Protein AF-A0A1G8KP62-F1 (afdb_monomer_lite)

InterPro domains:
  IPR005323 Pullulanase, carbohydrate-binding module 41 [PF03714] (107-199)
  IPR005323 Pullulanase, carbohydrate-binding module 41 [PF03714] (209-265)
  IPR005323 Pullulanase, carbohydrate-binding module 41 [cd10315] (92-201)
  IPR005877 YSIRK Gram-positive signal peptide [TIGR01168] (11-50)
  IPR013784 Carbohydrate-binding-like fold [SSF49452] (89-202)
  IPR013784 Carbohydrate-binding-like fold [SSF49452] (185-263)

Secondary structure (DSSP, 8-state):
------------EEEEEE---BTTBB--EEE-SS------SS-------------------------------------------PPPPPTTEEEEEEETTTS-TT-GGGEEEEEEESBSS-TTSTTPPPTT--EEP-GGGB-SSEEEEEEEBPSS---EEEEEEETTEE-SSS-EEE---STT--EEEE-TT--EESSPPBS-TTEEEEEE--TT---TTEEEEEEESBSS-HHHH--TT--BPPEEETTTEEEEEEEBTTGGG-EEEEEEEE-

Sequence (275 aa):
MGKNNQHRQSKVKQQSFSIRKFNGKVLSLAIGTTFLLSLPLGKTIQASEESINLDSLSDVAVSQTVDPAEVSVEAVDHEASMVQEEPAIEEGHFRIHVPKEVVNEDQPDDTKLWLWGGVKEPSGENGKPQWPNGEALAKEHQTNYGYYYDVPQSKTAEDINFLVIQQGKKITQADQKIPLTIPKMNEVYLDKDFNQHYYAPLQDENLLKINYYREDGNYQNYRLWIWGDVESKSEDVSHWPHGQVFDLDPKYGGSSLVRLSKGLQSNLSLKYDVS

Foldseek 3Di:
DDDDDDPPPDQWFKWWDAWADDPQFGAAAEDEDDDPPDDDDDDDPDDDGDRDDPPDDDDDDDDDDDDDDDDPDDPPPPPPPPFPDQDDADPQWAKEFEFQLQADLVCQQLKFKQKDWFFCDHAPPDPHPHAPDHHGFDNVQQGPGHGMDITRTHPDDTWMKIFIGGNRHTPQPDIDIHHPPDVLQRYWYQDPNGDTGSDDIGNHLQKYKYFYDDPVLDQPQKAKAKDWQFPDGQVNPHDPPDHHGFDQDVRGRTMDMTGGNVRSRTIMMIIMDGD

Structure (mmCIF, N/CA/C/O backbone):
data_AF-A0A1G8KP62-F1
#
_entry.id   AF-A0A1G8KP62-F1
#
loop_
_atom_site.group_PDB
_atom_site.id
_atom_site.type_symbol
_atom_site.label_atom_id
_atom_site.label_alt_id
_atom_site.label_comp_id
_atom_site.label_asym_id
_atom_site.label_entity_id
_atom_site.label_seq_id
_atom_site.pdbx_PDB_ins_code
_atom_site.Cartn_x
_atom_site.Cartn_y
_atom_site.Cartn_z
_atom_site.occupancy
_atom_site.B_iso_or_equiv
_atom_site.auth_seq_id
_atom_site.auth_comp_id
_atom_site.auth_asym_id
_atom_site.auth_atom_id
_atom_site.pdbx_PDB_model_num
ATOM 1 N N . MET A 1 1 ? 36.698 -39.692 -28.333 1.00 35.03 1 MET A N 1
ATOM 2 C CA . MET A 1 1 ? 36.236 -38.550 -27.512 1.00 35.03 1 MET A CA 1
ATOM 3 C C . MET A 1 1 ? 35.625 -37.488 -28.420 1.00 35.03 1 MET A C 1
ATOM 5 O O . MET A 1 1 ? 36.369 -36.705 -28.990 1.00 35.03 1 MET A O 1
ATOM 9 N N . GLY A 1 2 ? 34.303 -37.466 -28.588 1.00 32.00 2 GLY A N 1
ATOM 10 C CA . GLY A 1 2 ? 33.592 -36.332 -29.193 1.00 32.00 2 GLY A CA 1
ATOM 11 C C . GLY A 1 2 ? 32.792 -35.646 -28.093 1.00 32.00 2 GLY A C 1
ATOM 12 O O . GLY A 1 2 ? 31.934 -36.286 -27.493 1.00 32.00 2 GLY A O 1
ATOM 13 N N . LYS A 1 3 ? 33.137 -34.404 -27.739 1.00 35.88 3 LYS A N 1
ATOM 14 C CA . LYS A 1 3 ? 32.432 -33.658 -26.691 1.00 35.88 3 LYS A CA 1
ATOM 15 C C . LYS A 1 3 ? 31.094 -33.159 -27.246 1.00 35.88 3 LYS A C 1
ATOM 17 O O . LYS A 1 3 ? 31.076 -32.368 -28.183 1.00 35.88 3 LYS A O 1
ATOM 22 N N . ASN A 1 4 ? 30.002 -33.628 -26.645 1.00 33.50 4 ASN A N 1
ATOM 23 C CA . ASN A 1 4 ? 28.660 -33.073 -26.790 1.00 33.50 4 ASN A CA 1
ATOM 24 C C . ASN A 1 4 ? 28.647 -31.626 -26.275 1.00 33.50 4 ASN A C 1
ATOM 26 O O . ASN A 1 4 ? 28.711 -31.415 -25.067 1.00 33.50 4 ASN A O 1
ATOM 30 N N . ASN A 1 5 ? 28.516 -30.647 -27.168 1.00 31.45 5 ASN A N 1
ATOM 31 C CA . ASN A 1 5 ? 28.093 -29.297 -26.801 1.00 31.45 5 ASN A CA 1
ATOM 32 C C . ASN A 1 5 ? 26.576 -29.205 -26.991 1.00 31.45 5 ASN A C 1
ATOM 34 O O . ASN A 1 5 ? 26.093 -28.792 -28.042 1.00 31.45 5 ASN A O 1
ATOM 38 N N . GLN A 1 6 ? 25.816 -29.609 -25.971 1.00 34.03 6 GLN A N 1
ATOM 39 C CA . GLN A 1 6 ? 24.422 -29.190 -25.870 1.00 34.03 6 GLN A CA 1
ATOM 40 C C . GLN A 1 6 ? 24.408 -27.702 -25.508 1.00 34.03 6 GLN A C 1
ATOM 42 O O . GLN A 1 6 ? 24.765 -27.324 -24.394 1.00 34.03 6 GLN A O 1
ATOM 47 N N . HIS A 1 7 ? 24.021 -26.853 -26.462 1.00 33.50 7 HIS A N 1
ATOM 48 C CA . HIS A 1 7 ? 23.588 -25.492 -26.165 1.00 33.50 7 HIS A CA 1
ATOM 49 C C . HIS A 1 7 ? 22.381 -25.580 -25.227 1.00 33.50 7 HIS A C 1
ATOM 51 O O . HIS A 1 7 ? 21.303 -26.029 -25.616 1.00 33.50 7 HIS A O 1
ATOM 57 N N . ARG A 1 8 ? 22.578 -25.184 -23.970 1.00 32.41 8 ARG A N 1
ATOM 58 C CA . ARG A 1 8 ? 21.501 -24.986 -23.004 1.00 32.41 8 ARG A CA 1
ATOM 59 C C . ARG A 1 8 ? 20.738 -23.740 -23.454 1.00 32.41 8 ARG A C 1
ATOM 61 O O . ARG A 1 8 ? 21.154 -22.635 -23.135 1.00 32.41 8 ARG A O 1
ATOM 68 N N . GLN A 1 9 ? 19.680 -23.907 -24.246 1.00 32.97 9 GLN A N 1
ATOM 69 C CA . GLN A 1 9 ? 18.786 -22.794 -24.562 1.00 32.97 9 GLN A CA 1
ATOM 70 C C . GLN A 1 9 ? 18.202 -22.257 -23.247 1.00 32.97 9 GLN A C 1
ATOM 72 O O . GLN A 1 9 ? 17.581 -23.013 -22.491 1.00 32.97 9 GLN A O 1
ATOM 77 N N . SER A 1 10 ? 18.452 -20.983 -22.931 1.00 40.66 10 SER A N 1
ATOM 78 C CA . SER A 1 10 ? 17.767 -20.306 -21.833 1.00 40.66 10 SER A CA 1
ATOM 79 C C . SER A 1 10 ? 16.275 -20.259 -22.171 1.00 40.66 10 SER A C 1
ATOM 81 O O . SER A 1 10 ? 15.879 -19.922 -23.287 1.00 40.66 10 SER A O 1
ATOM 83 N N . LYS A 1 11 ? 15.415 -20.664 -21.228 1.00 46.09 11 LYS A N 1
ATOM 84 C CA . LYS A 1 11 ? 13.967 -20.479 -21.373 1.00 46.09 11 LYS A CA 1
ATOM 85 C C . LYS A 1 11 ? 13.681 -18.982 -21.279 1.00 46.09 11 LYS A C 1
ATOM 87 O O . LYS A 1 11 ? 13.614 -18.441 -20.179 1.00 46.09 11 LYS A O 1
ATOM 92 N N . VAL A 1 12 ? 13.509 -18.334 -22.423 1.00 45.31 12 VAL A N 1
ATOM 93 C CA . VAL A 1 12 ? 13.094 -16.933 -22.510 1.00 45.31 12 VAL A CA 1
ATOM 94 C C . VAL A 1 12 ? 11.647 -16.799 -22.024 1.00 45.31 12 VAL A C 1
ATOM 96 O O . VAL A 1 12 ? 10.755 -17.461 -22.552 1.00 45.31 12 VAL A O 1
ATOM 99 N N . LYS A 1 13 ? 11.404 -15.933 -21.032 1.00 53.66 13 LYS A N 1
ATOM 100 C CA . LYS A 1 13 ? 10.056 -15.581 -20.558 1.00 53.66 13 LYS A CA 1
ATOM 101 C C . LYS A 1 13 ? 9.687 -14.174 -21.043 1.00 53.66 13 LYS A C 1
ATOM 103 O O . LYS A 1 13 ? 10.414 -13.218 -20.784 1.00 53.66 13 LYS A O 1
ATOM 108 N N . GLN A 1 14 ? 8.562 -14.056 -21.745 1.00 48.75 14 GLN A N 1
ATOM 109 C CA . GLN A 1 14 ? 8.003 -12.798 -22.250 1.00 48.75 14 GLN A CA 1
ATOM 110 C C . GLN A 1 14 ? 6.615 -12.583 -21.643 1.00 48.75 14 GLN A C 1
ATOM 112 O O . GLN A 1 14 ? 5.831 -13.526 -21.566 1.00 48.75 14 GLN A O 1
ATOM 117 N N . GLN A 1 15 ? 6.313 -11.357 -21.215 1.00 59.09 15 GLN A N 1
ATOM 118 C CA . GLN A 1 15 ? 5.027 -11.005 -20.611 1.00 59.09 15 GLN A CA 1
ATOM 119 C C . GLN A 1 15 ? 4.548 -9.626 -21.091 1.00 59.09 15 GLN A C 1
ATOM 121 O O . GLN A 1 15 ? 5.346 -8.703 -21.268 1.00 59.09 15 GLN A O 1
ATOM 126 N N . SER A 1 16 ? 3.236 -9.487 -21.295 1.00 45.19 16 SER A N 1
ATOM 127 C CA . SER A 1 16 ? 2.581 -8.257 -21.760 1.00 45.19 16 SER A CA 1
ATOM 128 C C . SER A 1 16 ? 1.620 -7.717 -20.703 1.00 45.19 16 SER A C 1
ATOM 130 O O . SER A 1 16 ? 0.911 -8.483 -20.053 1.00 45.19 16 SER A O 1
ATOM 132 N N . PHE A 1 17 ? 1.584 -6.393 -20.545 1.00 55.19 17 PHE A N 1
ATOM 133 C CA . PHE A 1 17 ? 0.882 -5.698 -19.468 1.00 55.19 17 PHE A CA 1
ATOM 134 C C . PHE A 1 17 ? 0.135 -4.465 -19.991 1.00 55.19 17 PHE A C 1
ATOM 136 O O . PHE A 1 17 ? 0.657 -3.693 -20.795 1.00 55.19 17 PHE A O 1
ATOM 143 N N . SER A 1 18 ? -1.073 -4.234 -19.475 1.00 43.09 18 SER A N 1
ATOM 144 C CA . SER A 1 18 ? -1.806 -2.973 -19.657 1.00 43.09 18 SER A CA 1
ATOM 145 C C . SER A 1 18 ? -1.805 -2.197 -18.348 1.00 43.09 18 SER A C 1
ATOM 147 O O . SER A 1 18 ? -2.162 -2.744 -17.312 1.00 43.09 18 SER A O 1
ATOM 149 N N . ILE A 1 19 ? -1.444 -0.922 -18.352 1.00 51.97 19 ILE A N 1
ATOM 150 C CA . ILE A 1 19 ? -1.455 -0.132 -17.116 1.00 51.97 19 ILE A CA 1
ATOM 151 C C . ILE A 1 19 ? -2.870 0.409 -16.897 1.00 51.97 19 ILE A C 1
ATOM 153 O O . ILE A 1 19 ? -3.572 0.752 -17.847 1.00 51.97 19 ILE A O 1
ATOM 157 N N . ARG A 1 20 ? -3.341 0.409 -15.646 1.00 47.09 20 ARG A N 1
ATOM 158 C CA . ARG A 1 20 ? -4.672 0.912 -15.277 1.00 47.09 20 ARG A CA 1
ATOM 159 C C . ARG A 1 20 ? -4.549 2.069 -14.303 1.00 47.09 20 ARG A C 1
ATOM 161 O O . ARG A 1 20 ? -3.651 2.098 -13.470 1.00 47.09 20 ARG A O 1
ATOM 168 N N . LYS A 1 21 ? -5.510 2.987 -14.395 1.00 41.38 21 LYS A N 1
ATOM 169 C CA . LYS A 1 21 ? -5.595 4.187 -13.566 1.00 41.38 21 LYS A CA 1
ATOM 170 C C . LYS A 1 21 ? -5.988 3.871 -12.118 1.00 41.38 21 LYS A C 1
ATOM 172 O O . LYS A 1 21 ? -7.069 3.337 -11.890 1.00 41.38 21 LYS A O 1
ATOM 177 N N . PHE A 1 22 ? -5.159 4.291 -11.166 1.00 45.22 22 PHE A N 1
ATOM 178 C CA . PHE A 1 22 ? -5.511 4.531 -9.761 1.00 45.22 22 PHE A CA 1
ATOM 179 C C . PHE A 1 22 ? -5.626 6.040 -9.618 1.00 45.22 22 PHE A C 1
ATOM 181 O O . PHE A 1 22 ? -4.648 6.655 -9.967 1.00 45.22 22 PHE A O 1
ATOM 188 N N . ASN A 1 23 ? -6.749 6.647 -9.215 1.00 47.12 23 ASN A N 1
ATOM 189 C CA . ASN A 1 23 ? -6.925 8.053 -8.755 1.00 47.12 23 ASN A CA 1
ATOM 190 C C . ASN A 1 23 ? -5.860 9.148 -9.098 1.00 47.12 23 ASN A C 1
ATOM 192 O O . ASN A 1 23 ? -5.637 10.052 -8.303 1.00 47.12 23 ASN A O 1
ATOM 196 N N . GLY A 1 24 ? -5.232 9.104 -10.273 1.00 45.09 24 GLY A N 1
ATOM 197 C CA . GLY A 1 24 ? -4.049 9.891 -10.617 1.00 45.09 24 GLY A CA 1
ATOM 198 C C . GLY A 1 24 ? -2.668 9.414 -10.089 1.00 45.09 24 GLY A C 1
ATOM 199 O O . GLY A 1 24 ? -1.826 10.242 -9.775 1.00 45.09 24 GLY A O 1
ATOM 200 N N . LYS A 1 25 ? -2.406 8.105 -9.940 1.00 46.16 25 LYS A N 1
ATOM 201 C CA . LYS A 1 25 ? -1.114 7.462 -9.590 1.00 46.16 25 LYS A CA 1
ATOM 202 C C . LYS A 1 25 ? -0.990 6.091 -10.289 1.00 46.16 25 LYS A C 1
ATOM 204 O O . LYS A 1 25 ? -1.987 5.564 -10.790 1.00 46.16 25 LYS A O 1
ATOM 209 N N . VAL A 1 26 ? 0.209 5.497 -10.328 1.00 48.09 26 VAL A N 1
ATOM 210 C CA . VAL A 1 26 ? 0.486 4.181 -10.961 1.00 48.09 26 VAL A CA 1
ATOM 211 C C . VAL A 1 26 ? 0.776 3.099 -9.913 1.00 48.09 26 VAL A C 1
ATOM 213 O O . VAL A 1 26 ? 1.401 3.356 -8.883 1.00 48.09 26 VAL A O 1
ATOM 216 N N . LEU A 1 27 ? 0.331 1.870 -10.202 1.00 54.78 27 LEU A N 1
ATOM 217 C CA . LEU A 1 27 ? 0.576 0.660 -9.409 1.00 54.78 27 LEU A CA 1
ATOM 218 C C . LEU A 1 27 ? 1.950 0.040 -9.731 1.00 54.78 27 LEU A C 1
ATOM 220 O O . LEU A 1 27 ? 2.351 0.022 -10.890 1.00 54.78 27 LEU A O 1
ATOM 224 N N . SER A 1 28 ? 2.638 -0.541 -8.747 1.00 46.94 28 SER A N 1
ATOM 225 C CA . SER A 1 28 ? 3.847 -1.347 -8.984 1.00 46.94 28 SER A CA 1
ATOM 226 C C . SER A 1 28 ? 3.500 -2.753 -9.501 1.00 46.94 28 SER A C 1
ATOM 228 O O . SER A 1 28 ? 2.486 -3.333 -9.113 1.00 46.94 28 SER A O 1
ATOM 230 N N . LEU A 1 29 ? 4.343 -3.308 -10.377 1.00 57.12 29 LEU A N 1
ATOM 231 C CA . LEU A 1 29 ? 4.204 -4.653 -10.937 1.00 57.12 29 LEU A CA 1
ATOM 232 C C . LEU A 1 29 ? 5.263 -5.590 -10.344 1.00 57.12 29 LEU A C 1
ATOM 234 O O . LEU A 1 29 ? 6.448 -5.282 -10.412 1.00 57.12 29 LEU A O 1
ATOM 238 N N . ALA A 1 30 ? 4.856 -6.755 -9.837 1.00 48.78 30 ALA A N 1
ATOM 239 C CA . ALA A 1 30 ? 5.774 -7.799 -9.382 1.00 48.78 30 ALA A CA 1
ATOM 240 C C . ALA A 1 30 ? 5.787 -8.998 -10.344 1.00 48.78 30 ALA A C 1
ATOM 242 O O . ALA A 1 30 ? 4.733 -9.491 -10.745 1.00 48.78 30 ALA A O 1
ATOM 243 N N . ILE A 1 31 ? 6.980 -9.485 -10.691 1.00 55.38 31 ILE A N 1
ATOM 244 C CA . ILE A 1 31 ? 7.198 -10.661 -11.545 1.00 55.38 31 ILE A CA 1
ATOM 245 C C . ILE A 1 31 ? 8.017 -11.682 -10.744 1.00 55.38 31 ILE A C 1
ATOM 247 O O . ILE A 1 31 ? 9.014 -11.325 -10.119 1.00 55.38 31 ILE A O 1
ATOM 251 N N . GLY A 1 32 ? 7.614 -12.955 -10.739 1.00 44.38 32 GLY A N 1
ATOM 252 C CA . GLY A 1 32 ? 8.298 -14.007 -9.978 1.00 44.38 32 GLY A CA 1
ATOM 253 C C . GLY A 1 32 ? 8.178 -15.383 -10.631 1.00 44.38 32 GLY A C 1
ATOM 254 O O . GLY A 1 32 ? 7.249 -15.634 -11.395 1.00 44.38 32 GLY A O 1
ATOM 255 N N . THR A 1 33 ? 9.132 -16.274 -10.348 1.00 38.56 33 THR A N 1
ATOM 256 C CA . THR A 1 33 ? 9.267 -17.586 -11.010 1.00 38.56 33 THR A CA 1
ATOM 257 C C . THR A 1 33 ? 8.345 -18.688 -10.487 1.00 38.56 33 THR A C 1
ATOM 259 O O . THR A 1 33 ? 8.301 -19.739 -11.110 1.00 38.56 33 THR A O 1
ATOM 262 N N . THR A 1 34 ? 7.610 -18.468 -9.393 1.00 35.47 34 THR A N 1
ATOM 263 C CA . THR A 1 34 ? 6.534 -19.357 -8.910 1.00 35.47 34 THR A CA 1
ATOM 264 C C . THR A 1 34 ? 5.843 -18.700 -7.719 1.00 35.47 34 THR A C 1
ATOM 266 O O . THR A 1 34 ? 6.374 -18.762 -6.622 1.00 35.47 34 THR A O 1
ATOM 269 N N . PHE A 1 35 ? 4.673 -18.086 -7.904 1.00 29.81 35 PHE A N 1
ATOM 270 C CA . PHE A 1 35 ? 3.676 -17.903 -6.838 1.00 29.81 35 PHE A CA 1
ATOM 271 C C . PHE A 1 35 ? 2.304 -17.686 -7.496 1.00 29.81 35 PHE A C 1
ATOM 273 O O . PHE A 1 35 ? 2.060 -16.680 -8.159 1.00 29.81 35 PHE A O 1
ATOM 280 N N . LEU A 1 36 ? 1.416 -18.676 -7.369 1.00 26.72 36 LEU A N 1
ATOM 281 C CA . LEU A 1 36 ? 0.039 -18.609 -7.859 1.00 26.72 36 LEU A CA 1
ATOM 282 C C . LEU A 1 36 ? -0.763 -17.649 -6.967 1.00 26.72 36 LEU A C 1
ATOM 284 O O . LEU A 1 36 ? -1.245 -18.039 -5.908 1.00 26.72 36 LEU A O 1
ATOM 288 N N . LEU A 1 37 ? -0.919 -16.397 -7.398 1.00 32.09 37 LEU A N 1
ATOM 289 C CA . LEU A 1 37 ? -1.837 -15.424 -6.792 1.00 32.09 37 LEU A CA 1
ATOM 290 C C . LEU A 1 37 ? -3.298 -15.794 -7.105 1.00 32.09 37 LEU A C 1
ATOM 292 O O . LEU A 1 37 ? -3.943 -15.178 -7.934 1.00 32.09 37 LEU A O 1
ATOM 296 N N . SER A 1 38 ? -3.861 -16.831 -6.501 1.00 26.06 38 SER A N 1
ATOM 297 C CA . SER A 1 38 ? -5.319 -17.009 -6.531 1.00 26.06 38 SER A CA 1
ATOM 298 C C . SER A 1 38 ? -5.927 -16.134 -5.441 1.00 26.06 38 SER A C 1
ATOM 300 O O . SER A 1 38 ? -5.684 -16.479 -4.298 1.00 26.06 38 SER A O 1
ATOM 302 N N . LEU A 1 39 ? -6.720 -15.096 -5.754 1.00 26.73 39 LEU A N 1
ATOM 303 C CA . LEU A 1 39 ? -7.904 -14.646 -4.980 1.00 26.73 39 LEU A CA 1
ATOM 304 C C . LEU A 1 39 ? -8.708 -13.554 -5.762 1.00 26.73 39 LEU A C 1
ATOM 306 O O . LEU A 1 39 ? -8.138 -12.879 -6.619 1.00 26.73 39 LEU A O 1
ATOM 310 N N . PRO A 1 40 ? -10.040 -13.413 -5.549 1.00 30.61 40 PRO A N 1
ATOM 311 C CA . PRO A 1 40 ? -10.981 -12.950 -6.578 1.00 30.61 40 PRO A CA 1
ATOM 312 C C . PRO A 1 40 ? -11.412 -11.466 -6.546 1.00 30.61 40 PRO A C 1
ATOM 314 O O . PRO A 1 40 ? -11.392 -10.800 -5.520 1.00 30.61 40 PRO A O 1
ATOM 317 N N . LEU A 1 41 ? -11.923 -11.056 -7.720 1.00 29.48 41 LEU A N 1
ATOM 318 C CA . LEU A 1 41 ? -12.815 -9.940 -8.094 1.00 29.48 41 LEU A CA 1
ATOM 319 C C . LEU A 1 41 ? -12.389 -8.492 -7.785 1.00 29.48 41 LEU A C 1
ATOM 321 O O . LEU A 1 41 ? -12.880 -7.842 -6.870 1.00 29.48 41 LEU A O 1
ATOM 325 N N . GLY A 1 42 ? -11.606 -7.945 -8.721 1.00 23.92 42 GLY A N 1
ATOM 326 C CA . GLY A 1 42 ? -11.396 -6.505 -8.887 1.00 23.92 42 GLY A CA 1
ATOM 327 C C . GLY A 1 42 ? -10.343 -6.158 -9.942 1.00 23.92 42 GLY A C 1
ATOM 328 O O . GLY A 1 42 ? -9.448 -5.391 -9.645 1.00 23.92 42 GLY A O 1
ATOM 329 N N . LYS A 1 43 ? -10.393 -6.768 -11.143 1.00 29.95 43 LYS A N 1
ATOM 330 C CA . LYS A 1 43 ? -9.471 -6.545 -12.292 1.00 29.95 43 LYS A CA 1
ATOM 331 C C . LYS A 1 43 ? -8.038 -6.106 -11.913 1.00 29.95 43 LYS A C 1
ATOM 333 O O . LYS A 1 43 ? -7.609 -5.003 -12.249 1.00 29.95 43 LYS A O 1
ATOM 338 N N . THR A 1 44 ? -7.285 -7.033 -11.334 1.00 25.94 44 THR A N 1
ATOM 339 C CA . THR A 1 44 ? -5.825 -6.950 -11.190 1.00 25.94 44 THR A CA 1
ATOM 340 C C . THR A 1 44 ? -5.181 -7.732 -12.331 1.00 25.94 44 THR A C 1
ATOM 342 O O . THR A 1 44 ? -5.619 -8.841 -12.641 1.00 25.94 44 THR A O 1
ATOM 345 N N . ILE A 1 45 ? -4.172 -7.165 -12.999 1.00 30.06 45 ILE A N 1
ATOM 346 C CA . ILE A 1 45 ? -3.379 -7.909 -13.988 1.00 30.06 45 ILE A CA 1
ATOM 347 C C . ILE A 1 45 ? -2.402 -8.770 -13.209 1.00 30.06 45 ILE A C 1
ATOM 349 O O . ILE A 1 45 ? -1.324 -8.343 -12.815 1.00 30.06 45 ILE A O 1
ATOM 353 N N . GLN A 1 46 ? -2.845 -9.985 -12.938 1.00 28.47 46 GLN A N 1
ATOM 354 C CA . GLN A 1 46 ? -1.993 -11.069 -12.509 1.00 28.47 46 GLN A CA 1
ATOM 355 C C . GLN A 1 46 ? -1.282 -11.615 -13.750 1.00 28.47 46 GLN A C 1
ATOM 357 O O . GLN A 1 46 ? -1.933 -12.091 -14.679 1.00 28.47 46 GLN A O 1
ATOM 362 N N . ALA A 1 47 ? 0.048 -11.536 -13.782 1.00 32.25 47 ALA A N 1
ATOM 363 C CA . ALA A 1 47 ? 0.833 -12.228 -14.795 1.00 32.25 47 ALA A CA 1
ATOM 364 C C . ALA A 1 47 ? 0.818 -13.731 -14.504 1.00 32.25 47 ALA A C 1
ATOM 366 O O . ALA A 1 47 ? 1.507 -14.205 -13.602 1.00 32.25 47 ALA A O 1
ATOM 367 N N . SER A 1 48 ? 0.023 -14.484 -15.258 1.00 29.56 48 SER A N 1
ATOM 368 C CA . SER A 1 48 ? 0.171 -15.933 -15.350 1.00 29.56 48 SER A CA 1
ATOM 369 C C . SER A 1 48 ? 1.277 -16.268 -16.349 1.00 29.56 48 SER A C 1
ATOM 371 O O . SER A 1 48 ? 1.373 -15.661 -17.415 1.00 29.56 48 SER A O 1
ATOM 373 N N . GLU A 1 49 ? 2.127 -17.233 -16.001 1.00 31.69 49 GLU A N 1
ATOM 374 C CA . GLU A 1 49 ? 3.094 -17.814 -16.928 1.00 31.69 49 GLU A CA 1
ATOM 375 C C . GLU A 1 49 ? 2.349 -18.508 -18.075 1.00 31.69 49 GLU A C 1
ATOM 377 O O . GLU A 1 49 ? 1.816 -19.599 -17.895 1.00 31.69 49 GLU A O 1
ATOM 382 N N . GLU A 1 50 ? 2.328 -17.910 -19.264 1.00 24.16 50 GLU A N 1
ATOM 383 C CA . GLU A 1 50 ? 2.079 -18.669 -20.488 1.00 24.16 50 GLU A CA 1
ATOM 384 C C . GLU A 1 50 ? 3.392 -18.793 -21.256 1.00 24.16 50 GLU A C 1
ATOM 386 O O . GLU A 1 50 ? 3.955 -17.826 -21.770 1.00 24.16 50 GLU A O 1
ATOM 391 N N . SER A 1 51 ? 3.922 -20.014 -21.299 1.00 25.27 51 SER A N 1
ATOM 392 C CA . SER A 1 51 ? 5.021 -20.367 -22.186 1.00 25.27 51 SER A CA 1
ATOM 393 C C . SER A 1 51 ? 4.522 -20.352 -23.630 1.00 25.27 51 SER A C 1
ATOM 395 O O . SER A 1 51 ? 3.833 -21.279 -24.056 1.00 25.27 51 SER A O 1
ATOM 397 N N . ILE A 1 52 ? 4.882 -19.322 -24.390 1.00 25.03 52 ILE A N 1
ATOM 398 C CA . ILE A 1 52 ? 4.732 -19.324 -25.848 1.00 25.03 52 ILE A CA 1
ATOM 399 C C . ILE A 1 52 ? 5.831 -20.196 -26.463 1.00 25.03 52 ILE A C 1
ATOM 401 O O . ILE A 1 52 ? 7.022 -19.970 -26.255 1.00 25.03 52 ILE A O 1
ATOM 405 N N . ASN A 1 53 ? 5.407 -21.221 -27.201 1.00 23.66 53 ASN A N 1
ATOM 406 C CA . ASN A 1 53 ? 6.266 -22.135 -27.946 1.00 23.66 53 ASN A CA 1
ATOM 407 C C . ASN A 1 53 ? 6.657 -21.449 -29.269 1.00 23.66 53 ASN A C 1
ATOM 409 O O . ASN A 1 53 ? 5.810 -21.297 -30.149 1.00 23.66 53 ASN A O 1
ATOM 413 N N . LEU A 1 54 ? 7.907 -20.993 -29.404 1.00 26.97 54 LEU A N 1
ATOM 414 C CA . LEU A 1 54 ? 8.420 -20.381 -30.639 1.00 26.97 54 LEU A CA 1
ATOM 415 C C . LEU A 1 54 ? 8.998 -21.455 -31.579 1.00 26.97 54 LEU A C 1
ATOM 417 O O . LEU A 1 54 ? 10.192 -21.484 -31.853 1.00 26.97 54 LEU A O 1
ATOM 421 N N . ASP A 1 55 ? 8.131 -22.318 -32.109 1.00 24.16 55 ASP A N 1
ATOM 422 C CA . ASP A 1 55 ? 8.406 -23.083 -33.335 1.00 24.16 55 ASP A CA 1
ATOM 423 C C . ASP A 1 55 ? 7.785 -22.331 -34.521 1.00 24.16 55 ASP A C 1
ATOM 425 O O . ASP A 1 55 ? 6.771 -22.717 -35.094 1.00 24.16 55 ASP A O 1
ATOM 429 N N . SER A 1 56 ? 8.334 -21.161 -34.833 1.00 30.73 56 SER A N 1
ATOM 430 C CA . SER A 1 56 ? 8.321 -20.577 -36.179 1.00 30.73 56 SER A CA 1
ATOM 431 C C . SER A 1 56 ? 9.040 -19.238 -36.131 1.00 30.73 56 SER A C 1
ATOM 433 O O . SER A 1 56 ? 8.550 -18.283 -35.544 1.00 30.73 56 SER A O 1
ATOM 435 N N . LEU A 1 57 ? 10.237 -19.202 -36.709 1.00 26.89 57 LEU A N 1
ATOM 436 C CA . LEU A 1 57 ? 10.694 -18.202 -37.675 1.00 26.89 57 LEU A CA 1
ATOM 437 C C . LEU A 1 57 ? 12.137 -18.581 -38.031 1.00 26.89 57 LEU A C 1
ATOM 439 O O . LEU A 1 57 ? 13.085 -18.357 -37.282 1.00 26.89 57 LEU A O 1
ATOM 443 N N . SER A 1 58 ? 12.251 -19.263 -39.164 1.00 26.14 58 SER A N 1
ATOM 444 C CA . SER A 1 58 ? 13.490 -19.630 -39.834 1.00 26.14 58 SER A CA 1
ATOM 445 C C . SER A 1 58 ? 14.118 -18.426 -40.539 1.00 26.14 58 SER A C 1
ATOM 447 O O . SER A 1 58 ? 13.405 -17.655 -41.176 1.00 26.14 58 SER A O 1
ATOM 449 N N . ASP A 1 59 ? 15.451 -18.396 -40.480 1.00 25.11 59 ASP A N 1
ATOM 450 C CA . ASP A 1 59 ? 16.420 -17.722 -41.353 1.00 25.11 59 ASP A CA 1
ATOM 451 C C . ASP A 1 59 ? 16.409 -16.183 -41.442 1.00 25.11 59 ASP A C 1
ATOM 453 O O . ASP A 1 59 ? 15.462 -15.563 -41.910 1.00 25.11 59 ASP A O 1
ATOM 457 N N . VAL A 1 60 ? 17.543 -15.562 -41.087 1.00 25.64 60 VAL A N 1
ATOM 458 C CA . VAL A 1 60 ? 18.526 -15.007 -42.046 1.00 25.64 60 VAL A CA 1
ATOM 459 C C . VAL A 1 60 ? 19.864 -14.749 -41.320 1.00 25.64 60 VAL A C 1
ATOM 461 O O . VAL A 1 60 ? 19.927 -14.509 -40.118 1.00 25.64 60 VAL A O 1
ATOM 464 N N . ALA A 1 61 ? 20.942 -14.903 -42.086 1.00 22.11 61 ALA A N 1
ATOM 465 C CA . ALA A 1 61 ? 22.324 -15.167 -41.713 1.00 22.11 61 ALA A CA 1
ATOM 466 C C . ALA A 1 61 ? 23.196 -13.959 -41.275 1.00 22.11 61 ALA A C 1
ATOM 468 O O . ALA A 1 61 ? 23.069 -12.864 -41.806 1.00 22.11 61 ALA A O 1
ATOM 469 N N . VAL A 1 62 ? 24.148 -14.267 -40.373 1.00 23.05 62 VAL A N 1
ATOM 470 C CA . VAL A 1 62 ? 25.613 -13.987 -40.374 1.00 23.05 62 VAL A CA 1
ATOM 471 C C . VAL A 1 62 ? 26.128 -12.553 -40.637 1.00 23.05 62 VAL A C 1
ATOM 473 O O . VAL A 1 62 ? 26.040 -12.059 -41.752 1.00 23.05 62 VAL A O 1
ATOM 476 N N . SER A 1 63 ? 26.882 -11.985 -39.675 1.00 22.23 63 SER A N 1
ATOM 477 C CA . SER A 1 63 ? 28.363 -11.869 -39.756 1.00 22.23 63 SER A CA 1
ATOM 478 C C . SER A 1 63 ? 29.004 -11.283 -38.483 1.00 22.23 63 SER A C 1
ATOM 480 O O . SER A 1 63 ? 28.564 -10.266 -37.960 1.00 22.23 63 SER A O 1
ATOM 482 N N . GLN A 1 64 ? 30.085 -11.931 -38.026 1.00 25.41 64 GLN A N 1
ATOM 483 C CA . GLN A 1 64 ? 31.111 -11.424 -37.089 1.00 25.41 64 GLN A CA 1
ATOM 484 C C . GLN A 1 64 ? 31.883 -10.261 -37.773 1.00 25.41 64 GLN A C 1
ATOM 486 O O . GLN A 1 64 ? 31.831 -10.174 -38.999 1.00 25.41 64 GLN A O 1
ATOM 491 N N . THR A 1 65 ? 32.575 -9.299 -37.150 1.00 21.97 65 THR A N 1
ATOM 492 C CA . THR A 1 65 ? 33.559 -9.248 -36.040 1.00 21.97 65 THR A CA 1
ATOM 493 C C . THR A 1 65 ? 33.841 -7.762 -35.721 1.00 21.97 65 THR A C 1
ATOM 495 O O . THR A 1 65 ? 33.936 -7.015 -36.690 1.00 21.97 65 THR A O 1
ATOM 498 N N . VAL A 1 66 ? 34.099 -7.351 -34.465 1.00 23.81 66 VAL A N 1
ATOM 499 C CA . VAL A 1 66 ? 35.355 -6.680 -34.016 1.00 23.81 66 VAL A CA 1
ATOM 500 C C . VAL A 1 66 ? 35.392 -6.440 -32.491 1.00 23.81 66 VAL A C 1
ATOM 502 O O . VAL A 1 66 ? 34.367 -6.233 -31.853 1.00 23.81 66 VAL A O 1
ATOM 505 N N . ASP A 1 67 ? 36.624 -6.522 -31.986 1.00 24.09 67 ASP A N 1
ATOM 506 C CA . ASP A 1 67 ? 37.194 -6.491 -30.627 1.00 24.09 67 ASP A CA 1
ATOM 507 C C . ASP A 1 67 ? 36.959 -5.212 -29.768 1.00 24.09 67 ASP A C 1
ATOM 509 O O . ASP A 1 67 ? 36.426 -4.219 -30.266 1.00 24.09 67 ASP A O 1
ATOM 513 N N . PRO A 1 68 ? 37.345 -5.231 -28.467 1.00 35.78 68 PRO A N 1
ATOM 514 C CA . PRO A 1 68 ? 36.745 -4.448 -27.393 1.00 35.78 68 PRO A CA 1
ATOM 515 C C . PRO A 1 68 ? 37.399 -3.077 -27.215 1.00 35.78 68 PRO A C 1
ATOM 517 O O . PRO A 1 68 ? 38.622 -2.951 -27.175 1.00 35.78 68 PRO A O 1
ATOM 520 N N . ALA A 1 69 ? 36.578 -2.056 -27.000 1.00 24.27 69 ALA A N 1
ATOM 521 C CA . ALA A 1 69 ? 37.028 -0.787 -26.451 1.00 24.27 69 ALA A CA 1
ATOM 522 C C . ALA A 1 69 ? 36.082 -0.381 -25.322 1.00 24.27 69 ALA A C 1
ATOM 524 O O . ALA A 1 69 ? 34.868 -0.302 -25.514 1.00 24.27 69 ALA A O 1
ATOM 525 N N . GLU A 1 70 ? 36.668 -0.173 -24.142 1.00 36.56 70 GLU A N 1
ATOM 526 C CA . GLU A 1 70 ? 36.055 0.494 -22.998 1.00 36.56 70 GLU A CA 1
ATOM 527 C C . GLU A 1 70 ? 35.293 1.737 -23.457 1.00 36.56 70 GLU A C 1
ATOM 529 O O . GLU A 1 70 ? 35.878 2.680 -23.988 1.00 36.56 70 GLU A O 1
ATOM 534 N N . VAL A 1 71 ? 33.988 1.753 -23.202 1.00 26.12 71 VAL A N 1
ATOM 535 C CA . VAL A 1 71 ? 33.237 2.999 -23.113 1.00 26.12 71 VAL A CA 1
ATOM 536 C C . VAL A 1 71 ? 32.600 3.014 -21.738 1.00 26.12 71 VAL A C 1
ATOM 538 O O . VAL A 1 71 ? 31.602 2.350 -21.463 1.00 26.12 71 VAL A O 1
ATOM 541 N N . SER A 1 72 ? 33.272 3.746 -20.859 1.00 30.09 72 SER A N 1
ATOM 542 C CA . SER A 1 72 ? 32.744 4.324 -19.637 1.00 30.09 72 SER A CA 1
ATOM 543 C C . SER A 1 72 ? 31.398 4.979 -19.933 1.00 30.09 72 SER A C 1
ATOM 545 O O . SER A 1 72 ? 31.330 6.038 -20.552 1.00 30.09 72 SER A O 1
ATOM 547 N N . VAL A 1 73 ? 30.321 4.327 -19.500 1.00 29.33 73 VAL A N 1
ATOM 548 C CA . VAL A 1 73 ? 28.997 4.939 -19.453 1.00 29.33 73 VAL A CA 1
ATOM 549 C C . VAL A 1 73 ? 28.903 5.730 -18.158 1.00 29.33 73 VAL A C 1
ATOM 551 O O . VAL A 1 73 ? 28.891 5.176 -17.059 1.00 29.33 73 VAL A O 1
ATOM 554 N N . GLU A 1 74 ? 28.923 7.050 -18.314 1.00 27.59 74 GLU A N 1
ATOM 555 C CA . GLU A 1 74 ? 28.597 8.001 -17.265 1.00 27.59 74 GLU A CA 1
ATOM 556 C C . GLU A 1 74 ? 27.235 7.627 -16.675 1.00 27.59 74 GLU A C 1
ATOM 558 O O . GLU A 1 74 ? 26.245 7.461 -17.392 1.00 27.59 74 GLU A O 1
ATOM 563 N N . ALA A 1 75 ? 27.221 7.429 -15.358 1.00 29.08 75 ALA A N 1
ATOM 564 C CA . ALA A 1 75 ? 26.014 7.199 -14.594 1.00 29.08 75 ALA A CA 1
ATOM 565 C C . ALA A 1 75 ? 25.086 8.395 -14.811 1.00 29.08 75 ALA A C 1
ATOM 567 O O . ALA A 1 75 ? 25.375 9.507 -14.371 1.00 29.08 75 ALA A O 1
ATOM 568 N N . VAL A 1 76 ? 23.989 8.163 -15.531 1.00 29.89 76 VAL A N 1
ATOM 569 C CA . VAL A 1 76 ? 22.897 9.123 -15.613 1.00 29.89 76 VAL A CA 1
ATOM 570 C C . VAL A 1 76 ? 22.369 9.263 -14.194 1.00 29.89 76 VAL A C 1
ATOM 572 O O . VAL A 1 76 ? 21.871 8.293 -13.618 1.00 29.89 76 VAL A O 1
ATOM 575 N N . ASP A 1 77 ? 22.576 10.450 -13.638 1.00 27.23 77 ASP A N 1
ATOM 576 C CA . ASP A 1 77 ? 22.131 10.881 -12.322 1.00 27.23 77 ASP A CA 1
ATOM 577 C C . ASP A 1 77 ? 20.605 10.747 -12.274 1.00 27.23 77 ASP A C 1
ATOM 579 O O . ASP A 1 77 ? 19.852 11.594 -12.758 1.00 27.23 77 ASP A O 1
ATOM 583 N N . HIS A 1 78 ? 20.137 9.593 -11.802 1.00 36.53 78 HIS A N 1
ATOM 584 C CA . HIS A 1 78 ? 18.743 9.423 -11.454 1.00 36.53 78 HIS A CA 1
ATOM 585 C C . HIS A 1 78 ? 18.598 10.174 -10.143 1.00 36.53 78 HIS A C 1
ATOM 587 O O . HIS A 1 78 ? 19.047 9.678 -9.110 1.00 36.53 78 HIS A O 1
ATOM 593 N N . GLU A 1 79 ? 18.005 11.371 -10.199 1.00 32.56 79 GLU A N 1
ATOM 594 C CA . GLU A 1 79 ? 17.486 12.057 -9.022 1.00 32.56 79 GLU A CA 1
ATOM 595 C C . GLU A 1 79 ? 16.605 11.064 -8.262 1.00 32.56 79 GLU A C 1
ATOM 597 O O . GLU A 1 79 ? 15.430 10.842 -8.568 1.00 32.56 79 GLU A O 1
ATOM 602 N N . ALA A 1 80 ? 17.219 10.412 -7.283 1.00 32.91 80 ALA A N 1
ATOM 603 C CA . ALA A 1 80 ? 16.543 9.632 -6.288 1.00 32.91 80 ALA A CA 1
ATOM 604 C C . ALA A 1 80 ? 15.669 10.631 -5.538 1.00 32.91 80 ALA A C 1
ATOM 606 O O . ALA A 1 80 ? 16.157 11.397 -4.705 1.00 32.91 80 ALA A O 1
ATOM 607 N N . SER A 1 81 ? 14.372 10.652 -5.862 1.00 34.44 81 SER A N 1
ATOM 608 C CA . SER A 1 81 ? 13.358 11.179 -4.957 1.00 34.44 81 SER A CA 1
ATOM 609 C C . SER A 1 81 ? 13.681 10.617 -3.582 1.00 34.44 81 SER A C 1
ATOM 611 O O . SER A 1 81 ? 13.575 9.412 -3.365 1.00 34.44 81 SER A O 1
ATOM 613 N N . MET A 1 82 ? 14.150 11.489 -2.692 1.00 31.28 82 MET A N 1
ATOM 614 C CA . MET A 1 82 ? 14.502 11.156 -1.323 1.00 31.28 82 MET A CA 1
ATOM 615 C C . MET A 1 82 ? 13.251 10.605 -0.638 1.00 31.28 82 MET A C 1
ATOM 617 O O . MET A 1 82 ? 12.389 11.352 -0.174 1.00 31.28 82 MET A O 1
ATOM 621 N N . VAL A 1 83 ? 13.114 9.281 -0.632 1.00 40.84 83 VAL A N 1
ATOM 622 C CA . VAL A 1 83 ? 12.124 8.586 0.180 1.00 40.84 83 VAL A CA 1
ATOM 623 C C . VAL A 1 83 ? 12.641 8.705 1.604 1.00 40.84 83 VAL A C 1
ATOM 625 O O . VAL A 1 83 ? 13.693 8.163 1.929 1.00 40.84 83 VAL A O 1
ATOM 628 N N . GLN A 1 84 ? 11.946 9.470 2.440 1.00 42.75 84 GLN A N 1
ATOM 629 C CA . GLN A 1 84 ? 12.178 9.417 3.876 1.00 42.75 84 GLN A CA 1
ATOM 630 C C . GLN A 1 84 ? 11.967 7.959 4.302 1.00 42.75 84 GLN A C 1
ATOM 632 O O . GLN A 1 84 ? 10.870 7.431 4.116 1.00 42.75 84 GLN A O 1
ATOM 637 N N . GLU A 1 85 ? 13.029 7.293 4.764 1.00 60.19 85 GLU A N 1
ATOM 638 C CA . GLU A 1 85 ? 12.972 5.882 5.151 1.00 60.19 85 GLU A CA 1
ATOM 639 C C . GLU A 1 85 ? 11.962 5.722 6.290 1.00 60.19 85 GLU A C 1
ATOM 641 O O . GLU A 1 85 ? 12.155 6.221 7.401 1.00 60.19 85 GLU A O 1
ATOM 646 N N . GLU A 1 86 ? 10.847 5.061 5.986 1.00 76.75 86 GLU A N 1
ATOM 647 C CA . GLU A 1 86 ? 9.879 4.649 6.992 1.00 76.75 86 GLU A CA 1
ATOM 648 C C . GLU A 1 86 ? 10.552 3.643 7.940 1.00 76.75 86 GLU A C 1
ATOM 650 O O . GLU A 1 86 ? 11.341 2.806 7.489 1.00 76.75 86 GLU A O 1
ATOM 655 N N . PRO A 1 87 ? 10.252 3.681 9.250 1.00 85.69 87 PRO A N 1
ATOM 656 C CA . PRO A 1 87 ? 10.864 2.756 10.193 1.00 85.69 87 PRO A CA 1
ATOM 657 C C . PRO A 1 87 ? 10.521 1.313 9.823 1.00 85.69 87 PRO A C 1
ATOM 659 O O . PRO A 1 87 ? 9.419 1.030 9.340 1.00 85.69 87 PRO A O 1
ATOM 662 N N . ALA A 1 88 ? 11.451 0.394 10.081 1.00 88.81 88 ALA A N 1
ATOM 663 C CA . ALA A 1 88 ? 11.219 -1.029 9.869 1.00 88.81 88 ALA A CA 1
ATOM 664 C C . ALA A 1 88 ? 9.969 -1.504 10.631 1.00 88.81 88 ALA A C 1
ATOM 666 O O . ALA A 1 88 ? 9.707 -1.063 11.749 1.00 88.81 88 ALA A O 1
ATOM 667 N N . ILE A 1 89 ? 9.204 -2.404 10.014 1.00 91.69 89 ILE A N 1
ATOM 668 C CA . ILE A 1 89 ? 8.032 -3.024 10.639 1.00 91.69 89 ILE A CA 1
ATOM 669 C C . ILE A 1 89 ? 8.536 -4.107 11.595 1.00 91.69 89 ILE A C 1
ATOM 671 O O . ILE A 1 89 ? 9.305 -4.981 11.187 1.00 91.69 89 ILE A O 1
ATOM 675 N N . GLU A 1 90 ? 8.115 -4.043 12.856 1.00 92.88 90 GLU A N 1
ATOM 676 C CA . GLU A 1 90 ? 8.481 -5.038 13.865 1.00 92.88 90 GLU A CA 1
ATOM 677 C C . GLU A 1 90 ? 7.994 -6.448 13.484 1.00 92.88 90 GLU A C 1
ATOM 679 O O . GLU A 1 90 ? 6.949 -6.628 12.853 1.00 92.88 90 GLU A O 1
ATOM 684 N N . GLU A 1 91 ? 8.735 -7.482 13.894 1.00 90.62 91 GLU A N 1
ATOM 685 C CA . GLU A 1 91 ? 8.325 -8.867 13.648 1.00 90.62 91 GLU A CA 1
ATOM 686 C C . GLU A 1 91 ? 6.954 -9.152 14.287 1.00 90.62 91 GLU A C 1
ATOM 688 O O . GLU A 1 91 ? 6.669 -8.745 15.416 1.00 90.62 91 GLU A O 1
ATOM 693 N N . GLY A 1 92 ? 6.085 -9.841 13.544 1.00 92.81 92 GLY A N 1
ATOM 694 C CA . GLY A 1 92 ? 4.713 -10.115 13.972 1.00 92.81 92 GLY A CA 1
ATOM 695 C C . GLY A 1 92 ? 3.778 -8.904 13.919 1.00 92.81 92 GLY A C 1
ATOM 696 O O . GLY A 1 92 ? 2.695 -8.974 14.499 1.00 92.81 92 GLY A O 1
ATOM 697 N N . HIS A 1 93 ? 4.167 -7.813 13.253 1.00 95.38 93 HIS A N 1
ATOM 698 C CA . HIS A 1 93 ? 3.285 -6.684 12.968 1.00 95.38 93 HIS A CA 1
ATOM 699 C C . HIS A 1 93 ? 2.917 -6.603 11.488 1.00 95.38 93 HIS A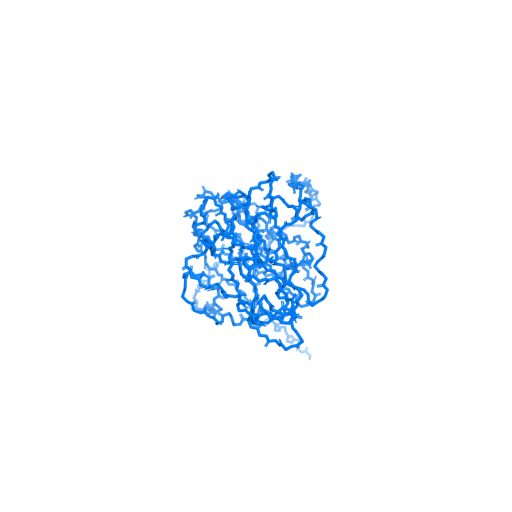 C 1
ATOM 701 O O . HIS A 1 93 ? 3.674 -7.003 10.602 1.00 95.38 93 HIS A O 1
ATOM 707 N N . PHE A 1 94 ? 1.737 -6.042 11.236 1.00 95.38 94 PHE A N 1
ATOM 708 C CA . PHE A 1 94 ? 1.244 -5.720 9.907 1.00 95.38 94 PHE A CA 1
ATOM 709 C C . PHE A 1 94 ? 0.928 -4.225 9.816 1.00 95.38 94 PHE A C 1
ATOM 711 O O . PHE A 1 94 ? 0.080 -3.728 10.556 1.00 95.38 94 PHE A O 1
ATOM 718 N N . ARG A 1 95 ? 1.578 -3.501 8.906 1.00 97.31 95 ARG A N 1
ATOM 719 C CA . ARG A 1 95 ? 1.406 -2.055 8.743 1.00 97.31 95 ARG A CA 1
ATOM 720 C C . ARG A 1 95 ? 0.228 -1.726 7.832 1.00 97.31 95 ARG A C 1
ATOM 722 O O . ARG A 1 95 ? 0.183 -2.148 6.680 1.00 97.31 95 ARG A O 1
ATOM 729 N N . ILE A 1 96 ? -0.717 -0.930 8.317 1.00 97.69 96 ILE A N 1
ATOM 730 C CA . ILE A 1 96 ? -1.801 -0.372 7.500 1.00 97.69 96 ILE A CA 1
ATOM 731 C C . ILE A 1 96 ? -1.511 1.108 7.270 1.00 97.69 96 ILE A C 1
ATOM 733 O O . ILE A 1 96 ? -1.512 1.887 8.220 1.00 97.69 96 ILE A O 1
ATOM 737 N N . HIS A 1 97 ? -1.290 1.497 6.015 1.00 97.12 97 HIS A N 1
ATOM 738 C CA . HIS A 1 97 ? -1.110 2.888 5.605 1.00 97.12 97 HIS A CA 1
ATOM 739 C C . HIS A 1 97 ? -2.446 3.508 5.184 1.00 97.12 97 HIS A C 1
ATOM 741 O O . HIS A 1 97 ? -3.154 2.967 4.333 1.00 97.12 97 HIS A O 1
ATOM 747 N N . VAL A 1 98 ? -2.770 4.664 5.754 1.00 96.69 98 VAL A N 1
ATOM 748 C CA . VAL A 1 98 ? -3.970 5.468 5.495 1.00 96.69 98 VAL A CA 1
ATOM 749 C C . VAL A 1 98 ? -3.534 6.773 4.820 1.00 96.69 98 VAL A C 1
ATOM 751 O O . VAL A 1 98 ? -2.638 7.438 5.337 1.00 96.69 98 VAL A O 1
ATOM 754 N N . PRO A 1 99 ? -4.127 7.170 3.684 1.00 94.19 99 PRO A N 1
ATOM 755 C CA . PRO A 1 99 ? -3.609 8.264 2.870 1.00 94.19 99 PRO A CA 1
ATOM 756 C C . PRO A 1 99 ? -3.954 9.624 3.500 1.00 94.19 99 PRO A C 1
ATOM 758 O O . PRO A 1 99 ? -4.966 9.746 4.197 1.00 94.19 99 PRO A O 1
ATOM 761 N N . LYS A 1 100 ? -3.141 10.663 3.249 1.00 93.38 100 LYS A N 1
ATOM 762 C CA . LYS A 1 100 ? -3.345 12.021 3.814 1.00 93.38 100 LYS A CA 1
ATOM 763 C C . LYS A 1 100 ? -4.735 12.578 3.519 1.00 93.38 100 LYS A C 1
ATOM 765 O O . LYS A 1 100 ? -5.316 13.273 4.335 1.00 93.38 100 LYS A O 1
ATOM 770 N N . GLU A 1 101 ? -5.301 12.216 2.376 1.00 93.38 101 GLU A N 1
ATOM 771 C CA . GLU A 1 101 ? -6.635 12.607 1.928 1.00 93.38 101 GLU A CA 1
ATOM 772 C C . GLU A 1 101 ? -7.760 12.109 2.855 1.00 93.38 101 GLU A C 1
ATOM 774 O O . GLU A 1 101 ? -8.866 12.645 2.819 1.00 93.38 101 GLU A O 1
ATOM 779 N N . VAL A 1 102 ? -7.493 11.085 3.671 1.00 94.06 102 VAL A N 1
ATOM 780 C CA . VAL A 1 102 ? -8.433 10.515 4.647 1.00 94.06 102 VAL A CA 1
ATOM 781 C C . VAL A 1 102 ? -8.160 11.022 6.066 1.00 94.06 102 VAL A C 1
ATOM 783 O O . VAL A 1 102 ? -9.058 10.970 6.900 1.00 94.06 102 VAL A O 1
ATOM 786 N N . VAL A 1 103 ? -6.962 11.528 6.367 1.00 95.62 103 VAL A N 1
ATOM 787 C CA . VAL A 1 103 ? -6.552 11.895 7.732 1.00 95.62 103 VAL A CA 1
ATOM 788 C C . VAL A 1 103 ? -6.523 13.414 7.894 1.00 95.62 103 VAL A C 1
ATOM 790 O O . VAL A 1 103 ? -5.926 14.121 7.092 1.00 95.62 103 VAL A O 1
ATOM 793 N N . ASN A 1 104 ? -7.128 13.935 8.964 1.00 93.56 104 ASN A N 1
ATOM 794 C CA . ASN A 1 104 ? -6.925 15.333 9.345 1.00 93.56 104 ASN A CA 1
ATOM 795 C C . ASN A 1 104 ? -5.515 15.495 9.939 1.00 93.56 104 ASN A C 1
ATOM 797 O O . ASN A 1 104 ? -5.274 15.032 11.049 1.00 93.56 104 ASN A O 1
ATOM 801 N N . GLU A 1 105 ? -4.593 16.148 9.231 1.00 92.19 105 GLU A N 1
ATOM 802 C CA . GLU A 1 105 ? -3.193 16.269 9.674 1.00 92.19 105 GLU A CA 1
ATOM 803 C C . GLU A 1 105 ? -3.029 17.044 10.997 1.00 92.19 105 GLU A C 1
ATOM 805 O O . GLU A 1 105 ? -2.115 16.763 11.779 1.00 92.19 105 GLU A O 1
ATOM 810 N N . ASP A 1 106 ? -3.942 17.972 11.306 1.00 93.50 106 ASP A N 1
ATOM 811 C CA . ASP A 1 106 ? -3.919 18.716 12.570 1.00 93.50 106 ASP A CA 1
ATOM 812 C C . ASP A 1 106 ? -4.315 17.832 13.767 1.00 93.50 106 ASP A C 1
ATOM 814 O O . ASP A 1 106 ? -3.848 18.054 14.894 1.00 93.50 106 ASP A O 1
ATOM 818 N N . GLN A 1 107 ? -5.147 16.815 13.520 1.00 94.94 107 GLN A N 1
ATOM 819 C CA . GLN A 1 107 ? -5.740 15.905 14.508 1.00 94.94 107 GLN A CA 1
ATOM 820 C C . GLN A 1 107 ? -5.824 14.469 13.950 1.00 94.94 107 GLN A C 1
ATOM 822 O O . GLN A 1 107 ? -6.921 13.961 13.700 1.00 94.94 107 GLN A O 1
ATOM 827 N N . PRO A 1 108 ? -4.687 13.792 13.695 1.00 95.88 108 PRO A N 1
ATOM 828 C CA . PRO A 1 108 ? -4.710 12.464 13.084 1.00 95.88 108 PRO A CA 1
ATOM 829 C C . PRO A 1 108 ? -5.320 11.406 14.007 1.00 95.88 108 PRO A C 1
ATOM 831 O O . PRO A 1 108 ? -5.868 10.422 13.519 1.00 95.88 108 PRO A O 1
ATOM 834 N N . ASP A 1 109 ? -5.317 11.647 15.318 1.00 95.75 109 ASP A N 1
ATOM 835 C CA . ASP A 1 109 ? -5.915 10.802 16.350 1.00 95.75 109 ASP A CA 1
ATOM 836 C C . ASP A 1 109 ? -7.453 10.744 16.296 1.00 95.75 109 ASP A C 1
ATOM 838 O O . ASP A 1 109 ? -8.067 9.825 16.853 1.00 95.75 109 ASP A O 1
ATOM 842 N N . ASP A 1 110 ? -8.091 11.663 15.561 1.00 95.62 110 ASP A N 1
ATOM 843 C CA . ASP A 1 110 ? -9.509 11.564 15.201 1.00 95.62 110 ASP A CA 1
ATOM 844 C C . ASP A 1 110 ? -9.783 10.451 14.184 1.00 95.62 110 ASP A C 1
ATOM 846 O O . ASP A 1 110 ? -10.932 10.009 14.064 1.00 95.62 110 ASP A O 1
ATOM 850 N N . THR A 1 111 ? -8.755 10.004 13.456 1.00 97.56 111 THR A N 1
ATOM 851 C CA . THR A 1 111 ? -8.822 8.854 12.552 1.00 97.56 111 THR A CA 1
ATOM 852 C C . THR A 1 111 ? -8.351 7.609 13.291 1.00 97.56 111 THR A C 1
ATOM 854 O O . THR A 1 111 ? -7.240 7.555 13.815 1.00 97.56 111 THR A O 1
ATOM 857 N N . LYS A 1 112 ? -9.215 6.595 13.350 1.00 97.12 112 LYS A N 1
ATOM 858 C CA . LYS A 1 112 ? -8.998 5.371 14.121 1.00 97.12 112 LYS A CA 1
ATOM 859 C C . LYS A 1 112 ? -9.306 4.131 13.294 1.00 97.12 112 LYS A C 1
ATOM 861 O O . LYS A 1 112 ? -10.228 4.137 12.475 1.00 97.12 112 LYS A O 1
ATOM 866 N N . LEU A 1 113 ? -8.582 3.053 13.561 1.00 97.69 113 LEU A N 1
ATOM 867 C CA . LEU A 1 113 ? -8.835 1.727 13.017 1.00 97.69 113 LEU A CA 1
ATOM 868 C C . LEU A 1 113 ? -9.568 0.877 14.055 1.00 97.69 113 LEU A C 1
ATOM 870 O O . LEU A 1 113 ? -9.101 0.694 15.175 1.00 97.69 113 LEU A O 1
ATOM 874 N N . TRP A 1 114 ? -10.727 0.345 13.691 1.00 97.69 114 TRP A N 1
ATOM 875 C CA . TRP A 1 114 ? -11.390 -0.700 14.470 1.00 97.69 114 TRP A CA 1
ATOM 876 C C . TRP A 1 114 ? -10.981 -2.049 13.894 1.00 97.69 114 TRP A C 1
ATOM 878 O O . TRP A 1 114 ? -11.239 -2.277 12.717 1.00 97.69 114 TRP A O 1
ATOM 888 N N . LEU A 1 115 ? -10.343 -2.916 14.679 1.00 97.12 115 LEU A N 1
ATOM 889 C CA . LEU A 1 115 ? -9.601 -4.087 14.196 1.00 97.12 115 LEU A CA 1
ATOM 890 C C . LEU A 1 115 ? -10.127 -5.393 14.805 1.00 97.12 115 LEU A C 1
ATOM 892 O O . LEU A 1 115 ? -10.427 -5.439 15.994 1.00 97.12 115 LEU A O 1
ATOM 896 N N . TRP A 1 116 ? -10.213 -6.470 14.019 1.00 95.94 116 TRP A N 1
ATOM 897 C CA . TRP A 1 116 ? -10.560 -7.815 14.507 1.00 95.94 116 TRP A CA 1
ATOM 898 C C . TRP A 1 116 ? -10.062 -8.929 13.568 1.00 95.94 116 TRP A C 1
ATOM 900 O O . TRP A 1 116 ? -9.527 -8.669 12.489 1.00 95.94 116 TRP A O 1
ATOM 910 N N . GLY A 1 117 ? -10.250 -10.191 13.968 1.00 94.62 117 GLY A N 1
ATOM 911 C CA . GLY A 1 117 ? -9.726 -11.362 13.253 1.00 94.62 117 GLY A CA 1
ATOM 912 C C . GLY A 1 117 ? -8.280 -11.643 13.652 1.00 94.62 117 GLY A C 1
ATOM 913 O O . GLY A 1 117 ? -7.992 -11.744 14.841 1.00 94.62 117 GLY A O 1
ATOM 914 N N . GLY A 1 118 ? -7.365 -11.698 12.680 1.00 94.06 118 GLY A N 1
ATOM 915 C CA . GLY A 1 118 ? -5.945 -12.041 12.857 1.00 94.06 118 GLY A CA 1
ATOM 916 C C . GLY A 1 118 ? -5.075 -11.038 13.622 1.00 94.06 118 GLY A C 1
ATOM 917 O O . GLY A 1 118 ? -3.860 -11.004 13.432 1.00 94.06 118 GLY A O 1
ATOM 918 N N . VAL A 1 119 ? -5.660 -10.231 14.502 1.00 94.81 119 VAL A N 1
ATOM 919 C CA . VAL A 1 119 ? -4.960 -9.255 15.343 1.00 94.81 119 VAL A CA 1
ATOM 920 C C . VAL A 1 119 ? -4.794 -9.796 16.760 1.00 94.81 119 VAL A C 1
ATOM 922 O O . VAL A 1 119 ? -5.625 -10.555 17.254 1.00 94.81 119 VAL A O 1
ATOM 925 N N . LYS A 1 120 ? -3.710 -9.419 17.438 1.00 94.12 120 LYS A N 1
ATOM 926 C CA . LYS A 1 120 ? -3.410 -9.879 18.802 1.00 94.12 120 LYS A CA 1
ATOM 927 C C . LYS A 1 120 ? -4.478 -9.439 19.801 1.00 94.12 120 LYS A C 1
ATOM 929 O O . LYS A 1 120 ? -4.770 -10.161 20.749 1.00 94.12 120 LYS A O 1
ATOM 934 N N . GLU A 1 121 ? -5.012 -8.238 19.602 1.00 92.06 121 GLU A N 1
ATOM 935 C CA . GLU A 1 121 ? -5.934 -7.585 20.523 1.00 92.06 121 GLU A CA 1
ATOM 936 C C . GLU A 1 121 ? -7.090 -6.940 19.742 1.00 92.06 121 GLU A C 1
ATOM 938 O O . GLU A 1 121 ? -6.986 -5.784 19.332 1.00 92.06 121 GLU A O 1
ATOM 943 N N . PRO A 1 122 ? -8.186 -7.682 19.498 1.00 94.06 122 PRO A N 1
ATOM 944 C CA . PRO A 1 122 ? -9.346 -7.153 18.788 1.00 94.06 122 PRO A CA 1
ATOM 945 C C . PRO A 1 122 ? -9.999 -5.969 19.514 1.00 94.06 122 PRO A C 1
ATOM 947 O O . PRO A 1 122 ? -10.130 -5.955 20.742 1.00 94.06 122 PRO A O 1
ATOM 950 N N . SER A 1 123 ? -10.462 -4.981 18.751 1.00 94.12 123 SER A N 1
ATOM 951 C CA . SER A 1 123 ? -11.263 -3.867 19.260 1.00 94.12 123 SER A CA 1
ATOM 952 C C . SER A 1 123 ? -12.585 -4.370 19.856 1.00 94.12 123 SER A C 1
ATOM 954 O O . SER A 1 123 ? -13.200 -5.303 19.344 1.00 94.12 123 SER A O 1
ATOM 956 N N . GLY A 1 124 ? -13.045 -3.741 20.942 1.00 89.06 124 GLY A N 1
ATOM 957 C CA . GLY A 1 124 ? -14.281 -4.117 21.638 1.00 89.06 124 GLY A CA 1
ATOM 958 C C . GLY A 1 124 ? -14.189 -5.321 22.589 1.00 89.06 124 GLY A C 1
ATOM 959 O O . GLY A 1 124 ? -15.120 -5.524 23.369 1.00 89.06 124 GLY A O 1
ATOM 960 N N . GLU A 1 125 ? -13.085 -6.074 22.605 1.00 85.94 125 GLU A N 1
ATOM 961 C CA . GLU A 1 125 ? -12.892 -7.233 23.492 1.00 85.94 125 GLU A CA 1
ATOM 962 C C . GLU A 1 125 ? -11.926 -6.942 24.655 1.00 85.94 125 GLU A C 1
ATOM 964 O O . GLU A 1 125 ? -11.075 -6.072 24.567 1.00 85.94 125 GLU A O 1
ATOM 969 N N . ASN A 1 126 ? -12.017 -7.670 25.774 1.00 70.19 126 ASN A N 1
ATOM 970 C CA . ASN A 1 126 ? -10.972 -7.707 26.820 1.00 70.19 126 ASN A CA 1
ATOM 971 C C . ASN A 1 126 ? -10.443 -6.339 27.333 1.00 70.19 126 ASN A C 1
ATOM 973 O O . ASN A 1 126 ? -9.253 -6.193 27.606 1.00 70.19 126 ASN A O 1
ATOM 977 N N . GLY A 1 127 ? -11.306 -5.323 27.478 1.00 61.12 127 GLY A N 1
ATOM 978 C CA . GLY A 1 127 ? -10.904 -3.987 27.962 1.00 61.12 127 GLY A CA 1
ATOM 979 C C . GLY A 1 127 ? -10.262 -3.076 26.903 1.00 61.12 127 GLY A C 1
ATOM 980 O O . GLY A 1 127 ? -9.703 -2.037 27.249 1.00 61.12 127 GLY A O 1
ATOM 981 N N . LYS A 1 128 ? -10.349 -3.457 25.625 1.00 75.88 128 LYS A N 1
ATOM 982 C CA . LYS A 1 128 ? -9.912 -2.700 24.440 1.00 75.88 128 LYS A CA 1
ATOM 983 C C . LYS A 1 128 ? -10.891 -1.578 24.083 1.00 75.88 128 LYS A C 1
ATOM 985 O O . LYS A 1 128 ? -11.988 -1.526 24.661 1.00 75.88 128 LYS A O 1
ATOM 990 N N . PRO A 1 129 ? -10.511 -0.643 23.183 1.00 80.19 129 PRO A N 1
ATOM 991 C CA . PRO A 1 129 ? -11.320 0.543 22.958 1.00 80.19 129 PRO A CA 1
ATOM 992 C C . PRO A 1 129 ? -12.743 0.167 22.509 1.00 80.19 129 PRO A C 1
ATOM 994 O O . PRO A 1 129 ? -12.967 -0.730 21.696 1.00 80.19 129 PRO A O 1
ATOM 997 N N . GLN A 1 130 ? -13.715 0.799 23.172 1.00 88.75 130 GLN A N 1
ATOM 998 C CA . GLN A 1 130 ? -15.149 0.580 22.984 1.00 88.75 130 GLN A CA 1
ATOM 999 C C . GLN A 1 130 ? -15.656 1.440 21.844 1.00 88.75 130 GLN A C 1
ATOM 1001 O O . GLN A 1 130 ? -15.284 2.610 21.774 1.00 88.75 130 GLN A O 1
ATOM 1006 N N . TRP A 1 131 ? -16.554 0.911 21.014 1.00 90.56 131 TRP A N 1
ATOM 1007 C CA . TRP A 1 131 ? -17.067 1.637 19.854 1.00 90.56 131 TRP A CA 1
ATOM 1008 C C . TRP A 1 131 ? -17.595 3.028 20.247 1.00 90.56 131 TRP A C 1
ATOM 1010 O O . TRP A 1 131 ? -18.329 3.135 21.232 1.00 90.56 131 TRP A O 1
ATOM 1020 N N . PRO A 1 132 ? -17.271 4.099 19.495 1.00 89.94 132 PRO A N 1
ATOM 1021 C CA . PRO A 1 132 ? -16.484 4.151 18.254 1.00 89.94 132 PRO A CA 1
ATOM 1022 C C . PRO A 1 132 ? -14.985 4.421 18.481 1.00 89.94 132 PRO A C 1
ATOM 1024 O O . PRO A 1 132 ? -14.288 4.900 17.590 1.00 89.94 132 PRO A O 1
ATOM 1027 N N . ASN A 1 133 ? -14.468 4.185 19.682 1.00 86.31 133 ASN A N 1
ATOM 1028 C CA . ASN A 1 133 ? -13.040 4.286 19.938 1.00 86.31 133 ASN A CA 1
ATOM 1029 C C . ASN A 1 133 ? -12.359 3.079 19.283 1.00 86.31 133 ASN A C 1
ATOM 1031 O O . ASN A 1 133 ? -12.676 1.947 19.618 1.00 86.31 133 ASN A O 1
ATOM 1035 N N . GLY A 1 134 ? -11.469 3.318 18.327 1.00 92.31 134 GLY A N 1
ATOM 1036 C CA . GLY A 1 134 ? -10.552 2.315 17.784 1.00 92.31 134 GLY A CA 1
ATOM 1037 C C . GLY A 1 134 ? -9.108 2.672 18.129 1.00 92.31 134 GLY A C 1
ATOM 1038 O O . GLY A 1 134 ? -8.863 3.542 18.966 1.00 92.31 134 GLY A O 1
ATOM 1039 N N . GLU A 1 135 ? -8.174 2.042 17.434 1.00 95.62 135 GLU A N 1
ATOM 1040 C CA . GLU A 1 135 ? -6.748 2.353 17.473 1.00 95.62 135 GLU A CA 1
ATOM 1041 C C . GLU A 1 135 ? -6.466 3.653 16.717 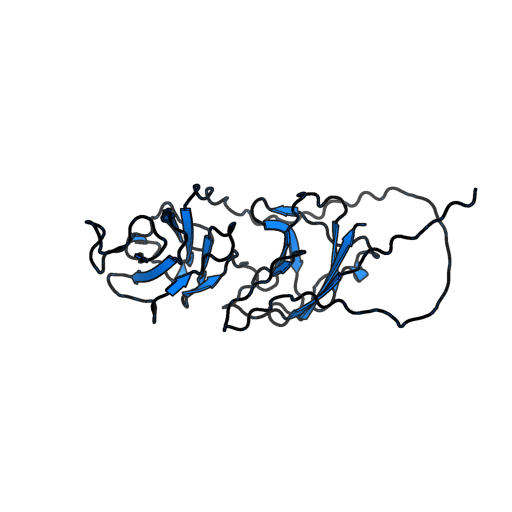1.00 95.62 135 GLU A C 1
ATOM 1043 O O . GLU A 1 135 ? -6.733 3.743 15.520 1.00 95.62 135 GLU A O 1
ATOM 1048 N N . ALA A 1 136 ? -5.984 4.682 17.409 1.00 95.62 136 ALA A N 1
ATOM 1049 C CA . ALA A 1 136 ? -5.782 6.006 16.826 1.00 95.62 136 ALA A CA 1
ATOM 1050 C C . ALA A 1 136 ? -4.496 6.088 15.994 1.00 95.62 136 ALA A C 1
ATOM 1052 O O . ALA A 1 136 ? -3.467 5.526 16.370 1.00 95.62 136 ALA A O 1
ATOM 1053 N N . LEU A 1 137 ? -4.546 6.830 14.885 1.00 96.75 137 LEU A N 1
ATOM 1054 C CA . LEU A 1 137 ? -3.336 7.217 14.165 1.00 96.75 137 LEU A CA 1
ATOM 1055 C C . LEU A 1 137 ? -2.578 8.281 14.963 1.00 96.75 137 LEU A C 1
ATOM 1057 O O . LEU A 1 137 ? -3.175 9.127 15.628 1.00 96.75 137 LEU A O 1
ATOM 1061 N N . ALA A 1 138 ? -1.253 8.236 14.886 1.00 94.75 138 ALA A N 1
ATOM 1062 C CA . ALA A 1 138 ? -0.376 9.078 15.688 1.00 94.75 138 ALA A CA 1
ATOM 1063 C C . ALA A 1 138 ? 0.435 10.029 14.795 1.00 94.75 138 ALA A C 1
ATOM 1065 O O . ALA A 1 138 ? 0.788 9.679 13.666 1.00 94.75 138 ALA A O 1
ATOM 1066 N N . LYS A 1 139 ? 0.736 11.241 15.283 1.00 93.31 139 LYS A N 1
ATOM 1067 C CA . LYS A 1 139 ? 1.468 12.267 14.507 1.00 93.31 139 LYS A CA 1
ATOM 1068 C C . LYS A 1 139 ? 2.866 11.791 14.110 1.00 93.31 139 LYS A C 1
ATOM 1070 O O . LYS A 1 139 ? 3.335 12.080 13.017 1.00 93.31 139 LYS A O 1
ATOM 1075 N N . GLU A 1 140 ? 3.499 11.030 14.988 1.00 93.00 140 GLU A N 1
ATOM 1076 C CA . GLU A 1 140 ? 4.802 10.397 14.817 1.00 93.00 140 GLU A CA 1
ATOM 1077 C C . GLU A 1 140 ? 4.828 9.301 13.740 1.00 93.00 140 GLU A C 1
ATOM 1079 O O . GLU A 1 140 ? 5.906 8.927 13.286 1.00 93.00 140 GLU A O 1
ATOM 1084 N N . HIS A 1 141 ? 3.667 8.808 13.296 1.00 94.19 141 HIS A N 1
ATOM 1085 C CA . HIS A 1 141 ? 3.547 7.789 12.249 1.00 94.19 141 HIS A CA 1
ATOM 1086 C C . HIS A 1 141 ? 3.181 8.386 10.881 1.00 94.19 141 HIS A C 1
ATOM 1088 O O . HIS A 1 141 ? 2.590 7.711 10.039 1.00 94.19 141 HIS A O 1
ATOM 1094 N N . GLN A 1 142 ? 3.501 9.660 10.647 1.00 93.94 142 GLN A N 1
ATOM 1095 C CA . GLN A 1 142 ? 3.310 10.300 9.348 1.00 93.94 142 GLN A CA 1
ATOM 1096 C C . GLN A 1 142 ? 4.402 9.875 8.353 1.00 93.94 142 GLN A C 1
ATOM 1098 O O . GLN A 1 142 ? 5.577 9.758 8.697 1.00 93.94 142 GLN A O 1
ATOM 1103 N N . THR A 1 143 ? 4.016 9.698 7.093 1.00 90.38 143 THR A N 1
ATOM 1104 C CA . THR A 1 143 ? 4.897 9.406 5.958 1.00 90.38 143 THR A CA 1
ATOM 1105 C C . THR A 1 143 ? 4.569 10.332 4.785 1.00 90.38 143 THR A C 1
ATOM 1107 O O . THR A 1 143 ? 3.622 11.127 4.820 1.00 90.38 143 THR A O 1
ATOM 1110 N N . ASN A 1 144 ? 5.330 10.226 3.693 1.00 86.69 144 ASN A N 1
ATOM 1111 C CA . ASN A 1 144 ? 5.013 10.940 2.453 1.00 86.69 144 ASN A CA 1
ATOM 1112 C C . ASN A 1 144 ? 3.657 10.525 1.862 1.00 86.69 144 ASN A C 1
ATOM 1114 O O . ASN A 1 144 ? 3.023 11.321 1.169 1.00 86.69 144 ASN A O 1
ATOM 1118 N N . TYR A 1 145 ? 3.208 9.297 2.128 1.00 88.44 145 TYR A N 1
ATOM 1119 C CA . TYR A 1 145 ? 1.922 8.796 1.656 1.00 88.44 145 TYR A CA 1
ATOM 1120 C C . TYR A 1 145 ? 0.748 9.269 2.517 1.00 88.44 145 TYR A C 1
ATOM 1122 O O . TYR A 1 145 ? -0.338 9.528 1.998 1.00 88.44 145 TYR A O 1
ATOM 1130 N N . GLY A 1 146 ? 0.953 9.367 3.828 1.00 93.50 146 GLY A N 1
ATOM 1131 C CA . GLY A 1 146 ? -0.152 9.396 4.771 1.00 93.50 146 GLY A CA 1
ATOM 1132 C C . GLY A 1 146 ? 0.298 9.192 6.198 1.00 93.50 146 GLY A C 1
ATOM 1133 O O . GLY A 1 146 ? 1.276 9.779 6.644 1.00 93.50 146 GLY A O 1
ATOM 1134 N N . TYR A 1 147 ? -0.443 8.351 6.895 1.00 96.69 147 TYR A N 1
ATOM 1135 C CA . TYR A 1 147 ? -0.149 7.877 8.234 1.00 96.69 147 TYR A CA 1
ATOM 1136 C C . TYR A 1 147 ? -0.179 6.360 8.225 1.00 96.69 147 TYR A C 1
ATOM 1138 O O . TYR A 1 147 ? -0.825 5.763 7.365 1.00 96.69 147 TYR A O 1
ATOM 1146 N N . TYR A 1 148 ? 0.461 5.726 9.195 1.00 97.25 148 TYR A N 1
ATOM 1147 C CA . TYR A 1 148 ? 0.352 4.284 9.355 1.00 97.25 148 TYR A CA 1
ATOM 1148 C C . TYR A 1 148 ? 0.019 3.873 10.783 1.00 97.25 148 TYR A C 1
ATOM 1150 O O . TYR A 1 148 ? 0.181 4.626 11.746 1.00 97.25 148 TYR A O 1
ATOM 1158 N N . TYR A 1 149 ? -0.448 2.637 10.899 1.00 97.56 149 TYR A N 1
ATOM 1159 C CA . TYR A 1 149 ? -0.578 1.936 12.163 1.00 97.56 149 TYR A CA 1
ATOM 1160 C C . TYR A 1 149 ? -0.015 0.524 12.020 1.00 97.56 149 TYR A C 1
ATOM 1162 O O . TYR A 1 149 ? -0.391 -0.207 11.099 1.00 97.56 149 TYR A O 1
ATOM 1170 N N . ASP A 1 150 ? 0.871 0.150 12.938 1.00 97.75 150 ASP A N 1
ATOM 1171 C CA . ASP A 1 150 ? 1.439 -1.192 13.014 1.00 97.75 150 ASP A CA 1
ATOM 1172 C C . ASP A 1 150 ? 0.550 -2.067 13.885 1.00 97.75 150 ASP A C 1
ATOM 1174 O O . ASP A 1 150 ? 0.497 -1.922 15.101 1.00 97.75 150 ASP A O 1
ATOM 1178 N N . VAL A 1 151 ? -0.172 -2.980 13.243 1.00 96.44 151 VAL A N 1
ATOM 1179 C CA . VAL A 1 151 ? -1.103 -3.899 13.889 1.00 96.44 151 VAL A CA 1
ATOM 1180 C C . VAL A 1 151 ? -0.333 -5.094 14.445 1.00 96.44 151 VAL A C 1
ATOM 1182 O O . VAL A 1 151 ? 0.195 -5.877 13.651 1.00 96.44 151 VAL A O 1
ATOM 1185 N N . PRO A 1 152 ? -0.308 -5.319 15.770 1.00 95.69 152 PRO A N 1
ATOM 1186 C CA . PRO A 1 152 ? 0.250 -6.545 16.323 1.00 95.69 152 PRO A CA 1
ATOM 1187 C C . PRO A 1 152 ? -0.618 -7.733 15.897 1.00 95.69 152 PRO A C 1
ATOM 1189 O O . PRO A 1 152 ? -1.826 -7.761 16.157 1.00 95.69 152 PRO A O 1
ATOM 1192 N N . GLN A 1 153 ? -0.022 -8.730 15.252 1.00 94.31 153 GLN A N 1
ATOM 1193 C CA . GLN A 1 153 ? -0.742 -9.888 14.732 1.00 94.31 153 GLN A CA 1
ATOM 1194 C C . GLN A 1 153 ? -0.965 -10.952 15.810 1.00 94.31 153 GLN A C 1
ATOM 1196 O O . GLN A 1 153 ? -0.209 -11.097 16.776 1.00 94.31 153 GLN A O 1
ATOM 1201 N N . SER A 1 154 ? -2.035 -11.721 15.635 1.00 92.19 154 SER A N 1
ATOM 1202 C CA . SER A 1 154 ? -2.303 -12.902 16.448 1.00 92.19 154 SER A CA 1
ATOM 1203 C C . SER A 1 154 ? -1.255 -13.999 16.178 1.00 92.19 154 SER A C 1
ATOM 1205 O O . SER A 1 154 ? -0.632 -14.045 15.120 1.00 92.19 154 SER A O 1
ATOM 1207 N N . LYS A 1 155 ? -1.072 -14.926 17.130 1.00 89.44 155 LYS A N 1
ATOM 1208 C CA . LYS A 1 155 ? -0.211 -16.111 16.922 1.00 89.44 155 LYS A CA 1
ATOM 1209 C C . LYS A 1 155 ? -0.800 -17.103 15.915 1.00 89.44 155 LYS A C 1
ATOM 1211 O O . LYS A 1 155 ? -0.064 -17.906 15.348 1.00 89.44 155 LYS A O 1
ATOM 1216 N N . THR A 1 156 ? -2.116 -17.078 15.740 1.00 85.69 156 THR A N 1
ATOM 1217 C CA . THR A 1 156 ? -2.830 -17.871 14.743 1.00 85.69 156 THR A CA 1
ATOM 1218 C C . THR A 1 156 ? -2.968 -17.036 13.477 1.00 85.69 156 THR A C 1
ATOM 1220 O O . THR A 1 156 ? -3.459 -15.907 13.526 1.00 85.69 156 THR A O 1
ATOM 1223 N N . ALA A 1 157 ? -2.529 -17.581 12.345 1.00 83.75 157 ALA A N 1
ATOM 1224 C CA . ALA A 1 157 ? -2.662 -16.907 11.062 1.00 83.75 157 ALA A CA 1
ATOM 1225 C C . ALA A 1 157 ? -4.141 -16.842 10.651 1.00 83.75 157 ALA A C 1
ATOM 1227 O O . ALA A 1 157 ? -4.762 -17.869 10.382 1.00 83.75 157 ALA A O 1
ATOM 1228 N N . GLU A 1 158 ? -4.683 -15.631 10.599 1.00 90.31 158 GLU A N 1
ATOM 1229 C CA . GLU A 1 158 ? -6.038 -15.322 10.146 1.00 90.31 158 GLU A CA 1
ATOM 1230 C C . GLU A 1 158 ? -6.027 -13.987 9.399 1.00 90.31 158 GLU A C 1
ATOM 1232 O O . GLU A 1 158 ? -5.089 -13.199 9.518 1.00 90.31 158 GLU A O 1
ATOM 1237 N N . ASP A 1 159 ? -7.084 -13.713 8.644 1.00 94.44 159 ASP A N 1
ATOM 1238 C CA . ASP A 1 159 ? -7.219 -12.447 7.931 1.00 94.44 159 ASP A CA 1
ATOM 1239 C C . ASP A 1 159 ? -7.429 -11.281 8.910 1.00 94.44 159 ASP A C 1
ATOM 1241 O O . ASP A 1 159 ? -8.155 -11.405 9.904 1.00 94.44 159 ASP A O 1
ATOM 1245 N N . ILE A 1 160 ? -6.826 -10.128 8.614 1.00 96.38 160 ILE A N 1
ATOM 1246 C CA . ILE A 1 160 ? -7.040 -8.902 9.393 1.00 96.38 160 ILE A CA 1
ATOM 1247 C C . ILE A 1 160 ? -8.282 -8.213 8.847 1.00 96.38 160 ILE A C 1
ATOM 1249 O O . ILE A 1 160 ? -8.360 -7.909 7.658 1.00 96.38 160 ILE A O 1
ATOM 1253 N N . ASN A 1 161 ? -9.252 -7.941 9.709 1.00 97.31 161 ASN A N 1
ATOM 1254 C CA . ASN A 1 161 ? -10.451 -7.204 9.344 1.00 97.31 161 ASN A CA 1
ATOM 1255 C C . ASN A 1 161 ? -10.432 -5.839 10.022 1.00 97.31 161 ASN A C 1
ATOM 1257 O O . ASN A 1 161 ? -9.951 -5.711 11.153 1.00 97.31 161 ASN A O 1
ATOM 1261 N N . PHE A 1 162 ? -10.936 -4.822 9.329 1.00 97.94 162 PHE A N 1
ATOM 1262 C CA . PHE A 1 162 ? -10.904 -3.468 9.850 1.00 97.94 162 PHE A CA 1
ATOM 1263 C C . PHE A 1 162 ? -12.056 -2.573 9.378 1.00 97.94 162 PHE A C 1
ATOM 1265 O O . PHE A 1 162 ? -12.717 -2.814 8.365 1.00 97.94 162 PHE A O 1
ATOM 1272 N N . LEU A 1 163 ? -12.271 -1.493 10.127 1.00 97.69 163 LEU A N 1
ATOM 1273 C CA . LEU A 1 163 ? -13.048 -0.321 9.730 1.00 97.69 163 LEU A CA 1
ATOM 1274 C C . LEU A 1 163 ? -12.217 0.928 9.964 1.00 97.69 163 LEU A C 1
ATOM 1276 O O . LEU A 1 163 ? -11.418 0.974 10.898 1.00 97.69 163 LEU A O 1
ATOM 1280 N N . VAL A 1 164 ? -12.485 1.965 9.175 1.00 97.62 164 VAL A N 1
ATOM 1281 C CA . VAL A 1 164 ? -11.949 3.300 9.438 1.00 97.62 164 VAL A CA 1
ATOM 1282 C C . VAL A 1 164 ? -13.042 4.151 10.066 1.00 97.62 164 VAL A C 1
ATOM 1284 O O . VAL A 1 164 ? -14.169 4.235 9.559 1.00 97.62 164 VAL A O 1
ATOM 1287 N N . ILE A 1 165 ? -12.702 4.764 11.193 1.00 97.00 165 ILE A N 1
ATOM 1288 C CA . ILE A 1 165 ? -13.538 5.692 11.941 1.00 97.00 165 ILE A CA 1
ATOM 1289 C C . ILE A 1 165 ? -12.864 7.057 11.880 1.00 97.00 165 ILE A C 1
ATOM 1291 O O . ILE A 1 165 ? -11.678 7.163 12.162 1.00 97.00 165 ILE A O 1
ATOM 1295 N N . GLN A 1 166 ? -13.617 8.100 11.556 1.00 95.50 166 GLN A N 1
ATOM 1296 C CA . GLN A 1 166 ? -13.151 9.480 11.626 1.00 95.50 166 GLN A CA 1
ATOM 1297 C C . GLN A 1 166 ? -14.152 10.300 12.435 1.00 95.50 166 GLN A C 1
ATOM 1299 O O . GLN A 1 166 ? -15.359 10.222 12.191 1.00 95.50 166 GLN A O 1
ATOM 1304 N N . GLN A 1 167 ? -13.667 11.045 13.432 1.00 92.56 167 GLN A N 1
ATOM 1305 C CA . GLN A 1 167 ? -14.503 11.883 14.307 1.00 92.56 167 GLN A CA 1
ATOM 1306 C C . GLN A 1 167 ? -15.695 11.106 14.905 1.00 92.56 167 GLN A C 1
ATOM 1308 O O . GLN A 1 167 ? -16.835 11.574 14.950 1.00 92.56 167 GLN A O 1
ATOM 1313 N N . GLY A 1 168 ? -15.439 9.858 15.313 1.00 92.38 168 GLY A N 1
ATOM 1314 C CA . GLY A 1 168 ? -16.435 8.963 15.911 1.00 92.38 168 GLY A CA 1
ATOM 1315 C C . GLY A 1 168 ? -17.450 8.349 14.937 1.00 92.38 168 GLY A C 1
ATOM 1316 O O . GLY A 1 168 ? -18.383 7.683 15.386 1.00 92.38 168 GLY A O 1
ATOM 1317 N N . LYS A 1 169 ? -17.297 8.534 13.620 1.00 95.19 169 LYS A N 1
ATOM 1318 C CA . LYS A 1 169 ? -18.177 7.956 12.592 1.00 95.19 169 LYS A CA 1
ATOM 1319 C C . LYS A 1 169 ? -17.433 6.953 11.717 1.00 95.19 169 LYS A C 1
ATOM 1321 O O . LYS A 1 169 ? -16.324 7.224 11.274 1.00 95.19 169 LYS A O 1
ATOM 1326 N N . LYS A 1 170 ? -18.077 5.821 11.412 1.00 96.50 170 LYS A N 1
ATOM 1327 C CA . LYS A 1 170 ? -17.619 4.881 10.375 1.00 96.50 170 LYS A CA 1
ATOM 1328 C C . LYS A 1 170 ? -17.597 5.597 9.021 1.00 96.50 170 LYS A C 1
ATOM 1330 O O . LYS A 1 170 ? -18.631 6.128 8.619 1.00 96.50 170 LYS A O 1
ATOM 1335 N N . ILE A 1 171 ? -16.460 5.573 8.325 1.00 96.81 171 ILE A N 1
ATOM 1336 C CA . ILE A 1 171 ? -16.321 6.158 6.977 1.00 96.81 171 ILE A CA 1
ATOM 1337 C C . ILE A 1 171 ? -16.127 5.110 5.872 1.00 96.81 171 ILE A C 1
ATOM 1339 O O . ILE A 1 171 ? -16.430 5.376 4.712 1.00 96.81 171 ILE A O 1
ATOM 1343 N N . THR A 1 172 ? -15.721 3.887 6.214 1.00 95.88 172 THR A N 1
ATOM 1344 C CA . THR A 1 172 ? -15.755 2.739 5.291 1.00 95.88 172 THR A CA 1
ATOM 1345 C C . THR A 1 172 ? -17.197 2.305 5.013 1.00 95.88 172 THR A C 1
ATOM 1347 O O . THR A 1 172 ? -17.965 2.104 5.955 1.00 95.88 172 THR A O 1
ATOM 1350 N N . GLN A 1 173 ? -17.568 2.079 3.749 1.00 92.69 173 GLN A N 1
ATOM 1351 C CA . GLN A 1 173 ? -18.936 1.667 3.379 1.00 92.69 173 GLN A CA 1
ATOM 1352 C C . GLN A 1 173 ? -19.299 0.253 3.859 1.00 92.69 173 GLN A C 1
ATOM 1354 O O . GLN A 1 173 ? -20.436 -0.007 4.247 1.00 92.69 173 GLN A O 1
ATOM 1359 N N . ALA A 1 174 ? -18.320 -0.647 3.868 1.00 94.31 174 ALA A N 1
ATOM 1360 C CA . ALA A 1 174 ? -18.439 -2.024 4.328 1.00 94.31 174 ALA A CA 1
ATOM 1361 C C . ALA A 1 174 ? -17.220 -2.394 5.177 1.00 94.31 174 ALA A C 1
ATOM 1363 O O . ALA A 1 174 ? -16.222 -1.668 5.194 1.00 94.31 174 ALA A O 1
ATOM 1364 N N . ASP A 1 175 ? -17.320 -3.513 5.880 1.00 96.19 175 ASP A N 1
ATOM 1365 C CA . ASP A 1 175 ? -16.210 -4.080 6.635 1.00 96.19 175 ASP A CA 1
ATOM 1366 C C . ASP A 1 175 ? -15.088 -4.469 5.668 1.00 96.19 175 ASP A C 1
ATOM 1368 O O . ASP A 1 175 ? -15.335 -5.072 4.622 1.00 96.19 175 ASP A O 1
ATOM 1372 N N . GLN A 1 176 ? -13.863 -4.062 5.990 1.00 97.50 176 GLN A N 1
ATOM 1373 C CA . GLN A 1 176 ? -12.695 -4.307 5.156 1.00 97.50 176 GLN A CA 1
ATOM 1374 C C . GLN A 1 176 ? -11.968 -5.557 5.634 1.00 97.50 176 GLN A C 1
ATOM 1376 O O . GLN A 1 176 ? -11.935 -5.851 6.828 1.00 97.50 176 GLN A O 1
ATOM 1381 N N . LYS A 1 177 ? -11.365 -6.283 4.694 1.00 96.00 177 LYS A N 1
ATOM 1382 C CA . LYS A 1 177 ? -10.676 -7.545 4.959 1.00 96.00 177 LYS A CA 1
ATOM 1383 C C . LYS A 1 177 ? -9.366 -7.614 4.189 1.00 96.00 177 LYS A C 1
ATOM 1385 O O . LYS A 1 177 ? -9.387 -7.496 2.967 1.00 96.00 177 LYS A O 1
ATOM 1390 N N . ILE A 1 178 ? -8.270 -7.862 4.895 1.00 93.31 178 ILE A N 1
ATOM 1391 C CA . ILE A 1 178 ? -6.921 -8.039 4.357 1.00 93.31 178 ILE A CA 1
ATOM 1392 C C . ILE A 1 178 ? -6.583 -9.535 4.409 1.00 93.31 178 ILE A C 1
ATOM 1394 O O . ILE A 1 178 ? -6.314 -10.061 5.494 1.00 93.31 178 ILE A O 1
ATOM 1398 N N . PRO A 1 179 ? -6.606 -10.246 3.268 1.00 89.62 179 PRO A N 1
ATOM 1399 C CA . PRO A 1 179 ? -6.211 -11.647 3.225 1.00 89.62 179 PRO A CA 1
ATOM 1400 C C . PRO A 1 179 ? -4.701 -11.817 3.435 1.00 89.62 179 PRO A C 1
ATOM 1402 O O . PRO A 1 179 ? -3.906 -11.350 2.621 1.00 89.62 179 PRO A O 1
ATOM 1405 N N . LEU A 1 180 ? -4.281 -12.551 4.468 1.00 82.88 180 LEU A N 1
ATOM 1406 C CA . LEU A 1 180 ? -2.857 -12.790 4.768 1.00 82.88 180 LEU A CA 1
ATOM 1407 C C . LEU A 1 180 ? -2.317 -14.044 4.067 1.00 82.88 180 LEU A C 1
ATOM 1409 O O . LEU A 1 180 ?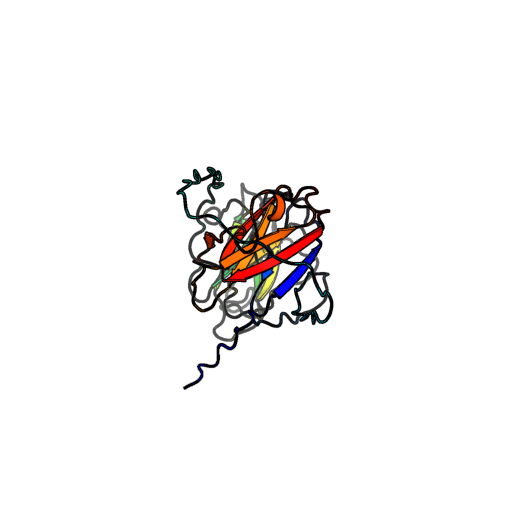 -1.776 -14.961 4.680 1.00 82.88 180 LEU A O 1
ATOM 1413 N N . THR A 1 181 ? -2.489 -14.103 2.749 1.00 71.44 181 THR A N 1
ATOM 1414 C CA . THR A 1 181 ? -2.155 -15.297 1.949 1.00 71.44 181 THR A CA 1
ATOM 1415 C C . THR A 1 181 ? -0.690 -15.380 1.521 1.00 71.44 181 THR A C 1
ATOM 1417 O O . THR A 1 181 ? -0.236 -16.441 1.094 1.00 71.44 181 THR A O 1
ATOM 1420 N N . ILE A 1 182 ? 0.065 -14.286 1.653 1.00 66.88 182 ILE A N 1
ATOM 1421 C CA . ILE A 1 182 ? 1.479 -14.207 1.280 1.00 66.88 182 ILE A CA 1
ATOM 1422 C C . ILE A 1 182 ? 2.310 -14.125 2.569 1.00 66.88 182 ILE A C 1
ATOM 1424 O O . ILE A 1 182 ? 2.276 -13.089 3.229 1.00 66.88 182 ILE A O 1
ATOM 1428 N N . PRO A 1 183 ? 3.100 -15.157 2.929 1.00 64.50 183 PRO A N 1
ATOM 1429 C CA . PRO A 1 183 ? 3.787 -15.214 4.227 1.00 64.50 183 PRO A CA 1
ATOM 1430 C C . PRO A 1 183 ? 4.752 -14.059 4.524 1.00 64.50 183 PRO A C 1
ATOM 1432 O O . PRO A 1 183 ? 5.039 -13.790 5.683 1.00 64.50 183 PRO A O 1
ATOM 1435 N N . LYS A 1 184 ? 5.281 -13.397 3.486 1.00 72.31 184 LYS A N 1
ATOM 1436 C CA . LYS A 1 184 ? 6.213 -12.263 3.620 1.00 72.31 184 LYS A CA 1
ATOM 1437 C C . LYS A 1 184 ? 5.534 -10.892 3.541 1.00 72.31 184 LYS A C 1
ATOM 1439 O O . LYS A 1 184 ? 6.216 -9.880 3.640 1.00 72.31 184 LYS A O 1
ATOM 1444 N N . MET A 1 185 ? 4.223 -10.846 3.314 1.00 78.62 185 MET A N 1
ATOM 1445 C CA . MET A 1 185 ? 3.483 -9.593 3.226 1.00 78.62 185 MET A CA 1
ATOM 1446 C C . MET A 1 185 ? 3.150 -9.097 4.626 1.00 78.62 185 MET A C 1
ATOM 1448 O O . MET A 1 185 ? 2.431 -9.758 5.372 1.00 78.62 185 MET A O 1
ATOM 1452 N N . ASN A 1 186 ? 3.655 -7.918 4.958 1.00 89.81 186 ASN A N 1
ATOM 1453 C CA . ASN A 1 186 ? 3.475 -7.299 6.263 1.00 89.81 186 ASN A CA 1
ATOM 1454 C C . ASN A 1 186 ? 2.954 -5.862 6.172 1.00 89.81 186 ASN A C 1
ATOM 1456 O O . ASN A 1 186 ? 3.004 -5.147 7.165 1.00 89.81 186 ASN A O 1
ATOM 1460 N N . GLU A 1 187 ? 2.454 -5.423 5.015 1.00 92.38 187 GLU A N 1
ATOM 1461 C CA . GLU A 1 187 ? 1.809 -4.119 4.907 1.00 92.38 187 GLU A CA 1
ATOM 1462 C C . GLU A 1 187 ? 0.731 -4.033 3.825 1.00 92.38 187 GLU A C 1
ATOM 1464 O O . GLU A 1 187 ? 0.670 -4.848 2.900 1.00 92.38 187 GLU A O 1
ATOM 1469 N N . VAL A 1 188 ? -0.094 -2.993 3.933 1.00 92.50 188 VAL A N 1
ATOM 1470 C CA . VAL A 1 188 ? -1.074 -2.582 2.928 1.00 92.50 188 VAL A CA 1
ATOM 1471 C C . VAL A 1 188 ? -1.187 -1.060 2.888 1.00 92.50 188 VAL A C 1
ATOM 1473 O O . VAL A 1 188 ? -1.119 -0.394 3.918 1.00 92.50 188 VAL A O 1
ATOM 1476 N N . TYR A 1 189 ? -1.421 -0.514 1.702 1.00 92.44 189 TYR A N 1
ATOM 1477 C CA . TYR A 1 189 ? -1.756 0.881 1.459 1.00 92.44 189 TYR A CA 1
ATOM 1478 C C . TYR A 1 189 ? -3.227 0.988 1.078 1.00 92.44 189 TYR A C 1
ATOM 1480 O O . TYR A 1 189 ? -3.675 0.357 0.118 1.00 92.44 189 TYR A O 1
ATOM 1488 N N . LEU A 1 190 ? -3.984 1.769 1.842 1.00 93.25 190 LEU A N 1
ATOM 1489 C CA . LEU A 1 190 ? -5.377 2.080 1.549 1.00 93.25 190 LEU A CA 1
ATOM 1490 C C . LEU A 1 190 ? -5.448 3.334 0.697 1.00 93.25 190 LEU A C 1
ATOM 1492 O O . LEU A 1 190 ? -4.835 4.335 1.040 1.00 93.25 190 LEU A O 1
ATOM 1496 N N . ASP A 1 191 ? -6.248 3.330 -0.361 1.00 87.00 191 ASP A N 1
ATOM 1497 C CA . ASP A 1 191 ? -6.589 4.581 -1.036 1.00 87.00 191 ASP A CA 1
ATOM 1498 C C . ASP A 1 191 ? -7.764 5.310 -0.367 1.00 87.00 191 ASP A C 1
ATOM 1500 O O . ASP A 1 191 ? -8.355 4.835 0.604 1.00 87.00 191 ASP A O 1
ATOM 1504 N N . LYS A 1 192 ? -8.110 6.495 -0.885 1.00 89.31 192 LYS A N 1
ATOM 1505 C CA . LYS A 1 192 ? -9.222 7.311 -0.366 1.00 89.31 192 LYS A CA 1
ATOM 1506 C C . LYS A 1 192 ? -10.589 6.614 -0.420 1.00 89.31 192 LYS A C 1
ATOM 1508 O O . LYS A 1 192 ? -11.522 7.049 0.245 1.00 89.31 192 LYS A O 1
ATOM 1513 N N . ASP A 1 193 ? -10.711 5.577 -1.246 1.00 87.81 193 ASP A N 1
ATOM 1514 C CA . ASP A 1 193 ? -11.914 4.768 -1.415 1.00 87.81 193 ASP A CA 1
ATOM 1515 C C . ASP A 1 193 ? -11.799 3.436 -0.635 1.00 87.81 193 ASP A C 1
ATOM 1517 O O . ASP A 1 193 ? -12.679 2.582 -0.727 1.00 87.81 193 ASP A O 1
ATOM 1521 N N . PHE A 1 194 ? -10.739 3.285 0.171 1.00 91.69 194 PHE A N 1
ATOM 1522 C CA . PHE A 1 194 ? -10.373 2.117 0.974 1.00 91.69 194 PHE A CA 1
ATOM 1523 C C . PHE A 1 194 ? -10.048 0.851 0.176 1.00 91.69 194 PHE A C 1
ATOM 1525 O O . PHE A 1 194 ? -10.040 -0.243 0.745 1.00 91.69 194 PHE A O 1
ATOM 1532 N N . ASN A 1 195 ? -9.722 0.966 -1.116 1.00 87.19 195 ASN A N 1
ATOM 1533 C CA . ASN A 1 195 ? -9.163 -0.179 -1.832 1.00 87.19 195 ASN A CA 1
ATOM 1534 C C . ASN A 1 195 ? -7.749 -0.467 -1.317 1.00 87.19 195 ASN A C 1
ATOM 1536 O O . ASN A 1 195 ? -6.997 0.447 -0.975 1.00 87.19 195 ASN A O 1
ATOM 1540 N N . GLN A 1 196 ? -7.398 -1.749 -1.283 1.00 86.69 196 GLN A N 1
ATOM 1541 C CA . GLN A 1 196 ? -6.160 -2.250 -0.697 1.00 86.69 196 GLN A CA 1
ATOM 1542 C C . GLN A 1 196 ? -5.093 -2.486 -1.763 1.00 86.69 196 GLN A C 1
ATOM 1544 O O . GLN A 1 196 ? -5.348 -3.151 -2.769 1.00 86.69 196 GLN A O 1
ATOM 1549 N N . HIS A 1 197 ? -3.883 -1.998 -1.500 1.00 83.25 197 HIS A N 1
ATOM 1550 C CA . HIS A 1 197 ? -2.720 -2.139 -2.372 1.00 83.25 197 HIS A CA 1
ATOM 1551 C C . HIS A 1 197 ? -1.537 -2.661 -1.563 1.00 83.25 197 HIS A C 1
ATOM 1553 O O . HIS A 1 197 ? -1.193 -2.102 -0.531 1.00 83.25 197 HIS A O 1
ATOM 1559 N N . TYR A 1 198 ? -0.884 -3.720 -2.027 1.00 83.00 198 TYR A N 1
ATOM 1560 C CA . TYR A 1 198 ? 0.215 -4.365 -1.286 1.00 83.00 198 TYR A CA 1
ATOM 1561 C C . TYR A 1 198 ? 1.602 -3.798 -1.615 1.00 83.00 198 TYR A C 1
ATOM 1563 O O . TYR A 1 198 ? 2.619 -4.394 -1.278 1.00 83.00 198 TYR A O 1
ATOM 1571 N N . TYR A 1 199 ? 1.630 -2.654 -2.299 1.00 79.38 199 TYR A N 1
ATOM 1572 C CA . TYR A 1 199 ? 2.829 -1.902 -2.642 1.00 79.38 199 TYR A CA 1
ATOM 1573 C C . TYR A 1 199 ? 2.535 -0.415 -2.495 1.00 79.38 199 TYR A C 1
ATOM 1575 O O . TYR A 1 199 ? 1.422 0.025 -2.805 1.00 79.38 199 TYR A O 1
ATOM 1583 N N . ALA A 1 200 ? 3.546 0.354 -2.093 1.00 79.06 200 ALA A N 1
ATOM 1584 C CA . ALA A 1 200 ? 3.445 1.805 -2.041 1.00 79.06 200 ALA A CA 1
ATOM 1585 C C . ALA A 1 200 ? 3.085 2.346 -3.439 1.00 79.06 200 ALA A C 1
ATOM 1587 O O . ALA A 1 200 ? 3.798 2.051 -4.407 1.00 79.06 200 ALA A O 1
ATOM 1588 N N . PRO A 1 201 ? 1.994 3.117 -3.583 1.00 77.12 201 PRO A N 1
ATOM 1589 C CA . PRO A 1 201 ? 1.648 3.709 -4.866 1.00 77.12 201 PRO A CA 1
ATOM 1590 C C . PRO A 1 201 ? 2.661 4.793 -5.237 1.00 77.12 201 PRO A C 1
ATOM 1592 O O . PRO A 1 201 ? 3.099 5.580 -4.394 1.00 77.12 201 PRO A O 1
ATOM 1595 N N . LEU A 1 202 ? 3.013 4.858 -6.519 1.00 77.88 202 LEU A N 1
ATOM 1596 C CA . LEU A 1 202 ? 3.956 5.851 -7.026 1.00 77.88 202 LEU A CA 1
ATOM 1597 C C . LEU A 1 202 ? 3.269 7.206 -7.157 1.00 77.88 202 LEU A C 1
ATOM 1599 O O . LEU A 1 202 ? 2.140 7.282 -7.625 1.00 77.88 202 LEU A O 1
ATOM 1603 N N . GLN A 1 203 ? 3.939 8.286 -6.763 1.00 73.19 203 GLN A N 1
ATOM 1604 C CA . GLN A 1 203 ? 3.359 9.628 -6.891 1.00 73.19 203 GLN A CA 1
ATOM 1605 C C . GLN A 1 203 ? 3.298 10.114 -8.347 1.00 73.19 203 GLN A C 1
ATOM 1607 O O . GLN A 1 203 ? 2.426 10.912 -8.675 1.00 73.19 203 GLN A O 1
ATOM 1612 N N . ASP A 1 204 ? 4.193 9.625 -9.206 1.00 77.00 204 ASP A N 1
ATOM 1613 C CA . ASP A 1 204 ? 4.254 9.983 -10.624 1.00 77.00 204 ASP A CA 1
ATOM 1614 C C . ASP A 1 204 ? 3.427 8.998 -11.471 1.00 77.00 204 ASP A C 1
ATOM 1616 O O . ASP A 1 204 ? 3.705 7.797 -11.511 1.00 77.00 204 ASP A O 1
ATOM 1620 N N . GLU A 1 205 ? 2.416 9.519 -12.175 1.00 73.75 205 GLU A N 1
ATOM 1621 C CA . GLU A 1 205 ? 1.550 8.760 -13.089 1.00 73.75 205 GLU A CA 1
ATOM 1622 C C . GLU A 1 205 ? 2.251 8.235 -14.348 1.00 73.75 205 GLU A C 1
ATOM 1624 O O . GLU A 1 205 ? 1.705 7.399 -15.075 1.00 73.75 205 GLU A O 1
ATOM 1629 N N . ASN A 1 206 ? 3.446 8.740 -14.627 1.00 83.12 206 ASN A N 1
ATOM 1630 C CA . ASN A 1 206 ? 4.263 8.314 -15.746 1.00 83.12 206 ASN A CA 1
ATOM 1631 C C . ASN A 1 206 ? 5.370 7.359 -15.307 1.00 83.12 206 ASN A C 1
ATOM 1633 O O . ASN A 1 206 ? 6.176 6.972 -16.143 1.00 83.12 206 ASN A O 1
ATOM 1637 N N . LEU A 1 207 ? 5.423 6.945 -14.038 1.00 83.50 207 LEU A N 1
ATOM 1638 C CA . LEU A 1 207 ? 6.382 5.949 -13.570 1.00 83.50 207 LEU A CA 1
ATOM 1639 C C . LEU A 1 207 ? 5.702 4.623 -13.256 1.00 83.50 207 LEU A C 1
ATOM 1641 O O . LEU A 1 207 ? 4.707 4.566 -12.546 1.00 83.50 207 LEU A O 1
ATOM 1645 N N . LEU A 1 208 ? 6.296 3.533 -13.732 1.00 81.88 208 LEU A N 1
ATOM 1646 C CA . LEU A 1 208 ? 5.994 2.172 -13.309 1.00 81.88 208 LEU A CA 1
ATOM 1647 C C . LEU A 1 208 ? 7.211 1.592 -12.586 1.00 81.88 208 LEU A C 1
ATOM 1649 O O . LEU A 1 208 ? 8.303 1.554 -13.145 1.00 81.88 208 LEU A O 1
ATOM 1653 N N . LYS A 1 209 ? 7.016 1.083 -11.367 1.00 82.69 209 LYS A N 1
ATOM 1654 C CA . LYS A 1 209 ? 8.037 0.321 -10.636 1.00 82.69 209 LYS A CA 1
ATOM 1655 C C . LYS A 1 209 ? 7.811 -1.162 -10.869 1.00 82.69 209 LYS A C 1
ATOM 1657 O O . LYS A 1 209 ? 6.757 -1.687 -10.502 1.00 82.69 209 LYS A O 1
ATOM 1662 N N . ILE A 1 210 ? 8.800 -1.824 -11.450 1.00 81.56 210 ILE A N 1
ATOM 1663 C CA . ILE A 1 210 ? 8.820 -3.266 -11.671 1.00 81.56 210 ILE A CA 1
ATOM 1664 C C . ILE A 1 210 ? 9.704 -3.892 -10.601 1.00 81.56 210 ILE A C 1
ATOM 1666 O O . ILE A 1 210 ? 10.892 -3.593 -10.537 1.00 81.56 210 ILE A O 1
ATOM 1670 N N . ASN A 1 211 ? 9.127 -4.770 -9.787 1.00 79.06 211 ASN A N 1
ATOM 1671 C CA . ASN A 1 211 ? 9.843 -5.584 -8.816 1.00 79.06 211 ASN A CA 1
ATOM 1672 C C . ASN A 1 211 ? 10.012 -7.008 -9.361 1.00 79.06 211 ASN A C 1
ATOM 1674 O O . ASN A 1 211 ? 9.070 -7.619 -9.872 1.00 79.06 211 ASN A O 1
ATOM 1678 N N . TYR A 1 212 ? 11.209 -7.556 -9.224 1.00 74.62 212 TYR A N 1
ATOM 1679 C CA . TYR A 1 212 ? 11.574 -8.908 -9.604 1.00 74.62 212 TYR A CA 1
ATOM 1680 C C . TYR A 1 212 ? 12.213 -9.594 -8.403 1.00 74.62 212 TYR A C 1
ATOM 1682 O O . TYR A 1 212 ? 13.304 -9.230 -7.968 1.00 74.62 212 TYR A O 1
ATOM 1690 N N . TYR A 1 213 ? 11.523 -10.594 -7.859 1.00 76.50 213 TYR A N 1
ATOM 1691 C CA . TYR A 1 213 ? 12.020 -11.333 -6.706 1.00 76.50 213 TYR A CA 1
ATOM 1692 C C . TYR A 1 213 ? 12.829 -12.555 -7.138 1.00 76.50 213 TYR A C 1
ATOM 1694 O O . TYR A 1 213 ? 12.406 -13.337 -7.993 1.00 76.50 213 TYR A O 1
ATOM 1702 N N . ARG A 1 214 ? 13.967 -12.759 -6.475 1.00 75.69 214 ARG A N 1
ATOM 1703 C CA . ARG A 1 214 ? 14.800 -13.955 -6.589 1.00 75.69 214 ARG A CA 1
ATOM 1704 C C . ARG A 1 214 ? 15.162 -14.491 -5.213 1.00 75.69 214 ARG A C 1
ATOM 1706 O O . ARG A 1 214 ? 15.554 -13.730 -4.332 1.00 75.69 214 ARG A O 1
ATOM 1713 N N . GLU A 1 215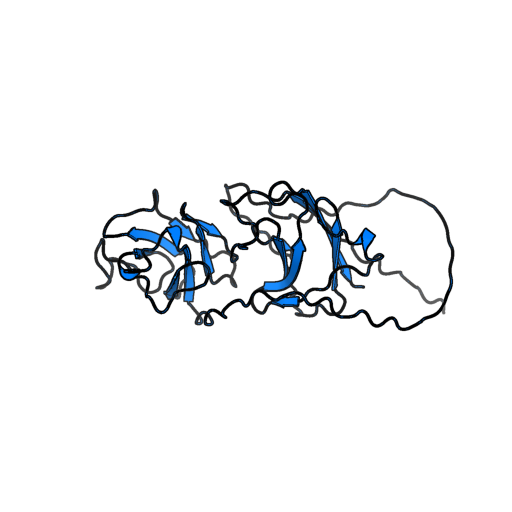 ? 15.095 -15.810 -5.060 1.00 74.19 215 GLU A N 1
ATOM 1714 C CA . GLU A 1 215 ? 15.477 -16.490 -3.815 1.00 74.19 215 GLU A CA 1
ATOM 1715 C C . GLU A 1 215 ? 16.971 -16.348 -3.498 1.00 74.19 215 GLU A C 1
ATOM 1717 O O . GLU A 1 215 ? 17.335 -16.184 -2.339 1.00 74.19 215 GLU A O 1
ATOM 1722 N N . ASP A 1 216 ? 17.828 -16.374 -4.524 1.00 77.56 216 ASP A N 1
ATOM 1723 C CA . ASP A 1 216 ? 19.283 -16.247 -4.373 1.00 77.56 216 ASP A CA 1
ATOM 1724 C C . ASP A 1 216 ? 19.758 -14.801 -4.163 1.00 77.56 216 ASP A C 1
ATOM 1726 O O . ASP A 1 216 ? 20.943 -14.578 -3.920 1.00 77.56 216 ASP A O 1
ATOM 1730 N N . GLY A 1 217 ? 18.856 -13.819 -4.289 1.00 77.94 217 GLY A N 1
ATOM 1731 C CA . GLY A 1 217 ? 19.170 -12.394 -4.189 1.00 77.94 217 GLY A CA 1
ATOM 1732 C C . GLY A 1 217 ? 20.187 -11.884 -5.219 1.00 77.94 217 GLY A C 1
ATOM 1733 O O . GLY A 1 217 ? 20.656 -10.756 -5.088 1.00 77.94 217 GLY A O 1
ATOM 1734 N N . ASN A 1 218 ? 20.552 -12.677 -6.232 1.00 80.62 218 ASN A N 1
ATOM 1735 C CA . ASN A 1 218 ? 21.609 -12.331 -7.175 1.00 80.62 218 ASN A CA 1
ATOM 1736 C C . ASN A 1 218 ? 21.029 -11.759 -8.473 1.00 80.62 218 ASN A C 1
ATOM 1738 O O . ASN A 1 218 ? 20.468 -12.490 -9.289 1.00 80.62 218 ASN A O 1
ATOM 1742 N N . TYR A 1 219 ? 21.231 -10.458 -8.688 1.00 82.38 219 TYR A N 1
ATOM 1743 C CA . TYR A 1 219 ? 20.739 -9.721 -9.858 1.00 82.38 219 TYR A CA 1
ATOM 1744 C C . TYR A 1 219 ? 21.849 -9.288 -10.828 1.00 82.38 219 TYR A C 1
ATOM 1746 O O . TYR A 1 219 ? 21.552 -8.659 -11.839 1.00 82.38 219 TYR A O 1
ATOM 1754 N N . GLN A 1 220 ? 23.117 -9.642 -10.570 1.00 81.25 220 GLN A N 1
ATOM 1755 C CA . GLN A 1 220 ? 24.288 -9.095 -11.278 1.00 81.25 220 GLN A CA 1
ATOM 1756 C C . GLN A 1 220 ? 24.190 -9.210 -12.810 1.00 81.25 220 GLN A C 1
ATOM 1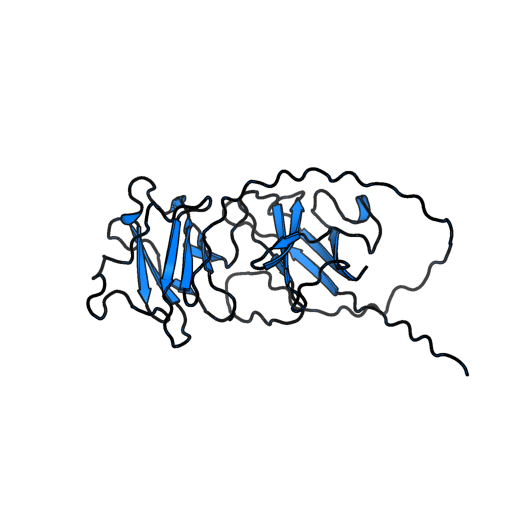758 O O . GLN A 1 220 ? 24.531 -8.268 -13.530 1.00 81.25 220 GLN A O 1
ATOM 1763 N N . ASN A 1 221 ? 23.650 -10.328 -13.302 1.00 81.56 221 ASN A N 1
ATOM 1764 C CA . ASN A 1 221 ? 23.500 -10.617 -14.733 1.00 81.56 221 ASN A CA 1
ATOM 1765 C C . ASN A 1 221 ? 22.042 -10.565 -15.204 1.00 81.56 221 ASN A C 1
ATOM 1767 O O . ASN A 1 221 ? 21.746 -10.950 -16.325 1.00 81.56 221 ASN A O 1
ATOM 1771 N N . TYR A 1 222 ? 21.108 -10.122 -14.363 1.00 78.81 222 TYR A N 1
ATOM 1772 C CA . TYR A 1 222 ? 19.714 -9.985 -14.771 1.00 78.81 222 TYR A CA 1
ATOM 1773 C C . TYR A 1 222 ? 19.487 -8.605 -15.362 1.00 78.81 222 TYR A C 1
ATOM 1775 O O . TYR A 1 222 ? 19.928 -7.596 -14.805 1.00 78.81 222 TYR A O 1
ATOM 1783 N N . ARG A 1 223 ? 18.802 -8.570 -16.502 1.00 83.19 223 ARG A N 1
ATOM 1784 C CA . ARG A 1 223 ? 18.417 -7.332 -17.175 1.00 83.19 223 ARG A CA 1
ATOM 1785 C C . ARG A 1 223 ? 16.937 -7.349 -17.514 1.00 83.19 223 ARG A C 1
ATOM 1787 O O . ARG A 1 223 ? 16.366 -8.401 -17.806 1.00 83.19 223 ARG A O 1
ATOM 1794 N N . LEU A 1 224 ? 16.339 -6.169 -17.485 1.00 83.94 224 LEU A N 1
ATOM 1795 C CA . LEU A 1 224 ? 14.963 -5.927 -17.872 1.00 83.94 224 LEU A CA 1
ATOM 1796 C C . LEU A 1 224 ? 14.932 -5.313 -19.276 1.00 83.94 224 LEU A C 1
ATOM 1798 O O . LEU A 1 224 ? 15.454 -4.228 -19.513 1.00 83.94 224 LEU A O 1
ATOM 1802 N N . TRP A 1 225 ? 14.328 -6.023 -20.218 1.00 83.50 225 TRP A N 1
ATOM 1803 C CA . TRP A 1 225 ? 14.110 -5.572 -21.587 1.00 83.50 225 TRP A CA 1
ATOM 1804 C C . TRP A 1 225 ? 12.653 -5.162 -21.761 1.00 83.50 225 TRP A C 1
ATOM 1806 O O . TRP A 1 225 ? 11.759 -5.943 -21.441 1.00 83.50 225 TRP A O 1
ATOM 1816 N N . ILE A 1 226 ? 12.404 -3.953 -22.257 1.00 86.25 226 ILE A N 1
ATOM 1817 C CA . ILE A 1 226 ? 11.087 -3.306 -22.229 1.00 86.25 226 ILE A CA 1
ATOM 1818 C C . ILE A 1 226 ? 10.777 -2.677 -23.583 1.00 86.25 226 ILE A C 1
ATOM 1820 O O . ILE A 1 226 ? 11.635 -2.054 -24.210 1.00 86.25 226 ILE A O 1
ATOM 1824 N N . TRP A 1 227 ? 9.530 -2.824 -24.023 1.00 84.12 227 TRP A N 1
ATOM 1825 C CA . TRP A 1 227 ? 8.996 -2.202 -25.232 1.00 84.12 227 TRP A CA 1
ATOM 1826 C C . TRP A 1 227 ? 7.509 -1.862 -25.068 1.00 84.12 227 TRP A C 1
ATOM 1828 O O . TRP A 1 227 ? 6.863 -2.243 -24.090 1.00 84.12 227 TRP A O 1
ATOM 1838 N N . GLY A 1 228 ? 6.953 -1.145 -26.047 1.00 87.00 228 GLY A N 1
ATOM 1839 C CA . GLY A 1 228 ? 5.582 -0.627 -26.020 1.00 87.00 228 GLY A CA 1
ATOM 1840 C C . GLY A 1 228 ? 5.545 0.867 -25.708 1.00 87.00 228 GLY A C 1
ATOM 1841 O O . GLY A 1 228 ? 6.420 1.607 -26.156 1.00 87.00 228 GLY A O 1
ATOM 1842 N N . ASP A 1 229 ? 4.531 1.304 -24.964 1.00 87.38 229 ASP A N 1
ATOM 1843 C CA . ASP A 1 229 ? 4.265 2.706 -24.623 1.00 87.38 229 ASP A CA 1
ATOM 1844 C C . ASP A 1 229 ? 5.174 3.226 -23.484 1.00 87.38 229 ASP A C 1
ATOM 1846 O O . ASP A 1 229 ? 4.705 3.831 -22.519 1.00 87.38 229 ASP A O 1
ATOM 1850 N N . VAL A 1 230 ? 6.486 3.046 -23.607 1.00 89.75 230 VAL A N 1
ATOM 1851 C CA . VAL A 1 230 ? 7.509 3.583 -22.689 1.00 89.75 230 VAL A CA 1
ATOM 1852 C C . VAL A 1 230 ? 8.279 4.725 -23.349 1.00 89.75 230 VAL A C 1
ATOM 1854 O O . VAL A 1 230 ? 8.359 4.777 -24.573 1.00 89.75 230 VAL A O 1
ATOM 1857 N N . GLU A 1 231 ? 8.820 5.653 -22.558 1.00 91.88 231 GLU A N 1
ATOM 1858 C CA . GLU A 1 231 ? 9.587 6.791 -23.096 1.00 91.88 231 GLU A CA 1
ATOM 1859 C C . GLU A 1 231 ? 10.895 6.347 -23.763 1.00 91.88 231 GLU A C 1
ATOM 1861 O O . GLU A 1 231 ? 11.234 6.845 -24.833 1.00 91.88 231 GLU A O 1
ATOM 1866 N N . SER A 1 232 ? 11.581 5.369 -23.165 1.00 91.12 232 SER A N 1
ATOM 1867 C CA . SER A 1 232 ? 12.835 4.806 -23.673 1.00 91.12 232 SER A CA 1
ATOM 1868 C C . SER A 1 232 ? 12.705 3.292 -23.781 1.00 91.12 232 SER A C 1
ATOM 1870 O O . SER A 1 232 ? 12.759 2.586 -22.770 1.00 91.12 232 SER A O 1
ATOM 1872 N N . LYS A 1 233 ? 12.511 2.768 -24.996 1.00 91.44 233 LYS A N 1
ATOM 1873 C CA . LYS A 1 233 ? 12.495 1.315 -25.213 1.00 91.44 233 LYS A CA 1
ATOM 1874 C C . LYS A 1 233 ? 13.915 0.775 -25.155 1.00 91.44 233 LYS A C 1
ATOM 1876 O O . LYS A 1 233 ? 14.862 1.449 -25.550 1.00 91.44 233 LYS A O 1
ATOM 1881 N N . SER A 1 234 ? 14.069 -0.477 -24.734 1.00 89.31 234 SER A N 1
ATOM 1882 C CA . SER A 1 234 ? 15.396 -1.093 -24.637 1.00 89.31 234 SER A CA 1
ATOM 1883 C C . SER A 1 234 ? 16.107 -1.207 -25.989 1.00 89.31 234 SER A C 1
ATOM 1885 O O . SER A 1 234 ? 17.323 -1.067 -26.029 1.00 89.31 234 SER A O 1
ATOM 1887 N N . GLU A 1 235 ? 15.361 -1.407 -27.082 1.00 88.94 235 GLU A N 1
ATOM 1888 C CA . GLU A 1 235 ? 15.914 -1.490 -28.445 1.00 88.94 235 GLU A CA 1
ATOM 1889 C C . GLU A 1 235 ? 16.472 -0.159 -28.968 1.00 88.94 235 GLU A C 1
ATOM 1891 O O . GLU A 1 235 ? 17.346 -0.163 -29.830 1.00 88.94 235 GLU A O 1
ATOM 1896 N N . ASP A 1 236 ? 15.998 0.967 -28.429 1.00 90.00 236 ASP A N 1
ATOM 1897 C CA . ASP A 1 236 ? 16.428 2.298 -28.863 1.00 90.00 236 ASP A CA 1
ATOM 1898 C C . ASP A 1 236 ? 17.768 2.698 -28.223 1.00 90.00 236 ASP A C 1
ATOM 1900 O O . ASP A 1 236 ? 18.488 3.545 -28.751 1.00 90.00 236 ASP A O 1
ATOM 1904 N N . VAL A 1 237 ? 18.107 2.097 -27.077 1.00 87.38 237 VAL A N 1
ATOM 1905 C CA . VAL A 1 237 ? 19.269 2.476 -26.253 1.00 87.38 237 VAL A CA 1
ATOM 1906 C C . VAL A 1 237 ? 20.324 1.378 -26.130 1.00 87.38 237 VAL A C 1
ATOM 1908 O O . VAL A 1 237 ? 21.437 1.649 -25.686 1.00 87.38 237 VAL A O 1
ATOM 1911 N N . SER A 1 238 ? 19.997 0.134 -26.486 1.00 88.88 238 SER A N 1
ATOM 1912 C CA . SER A 1 238 ? 20.892 -1.011 -26.333 1.00 88.88 238 SER A CA 1
ATOM 1913 C C . SER A 1 238 ? 20.518 -2.167 -27.269 1.00 88.88 238 SER A C 1
ATOM 1915 O O . SER A 1 238 ? 19.559 -2.102 -28.033 1.00 88.88 238 SER A O 1
ATOM 1917 N N . HIS A 1 239 ? 21.285 -3.255 -27.210 1.00 85.06 239 HIS A N 1
ATOM 1918 C CA . HIS A 1 239 ? 21.004 -4.505 -27.907 1.00 85.06 239 HIS A CA 1
ATOM 1919 C C . HIS A 1 239 ? 20.787 -5.640 -26.909 1.00 85.06 239 HIS A C 1
ATOM 1921 O O . HIS A 1 239 ? 21.345 -5.661 -25.813 1.00 85.06 239 HIS A O 1
ATOM 1927 N N . TRP A 1 240 ? 19.968 -6.610 -27.297 1.00 79.06 240 TRP A N 1
ATOM 1928 C CA . TRP A 1 240 ? 19.733 -7.800 -26.489 1.00 79.06 240 TRP A CA 1
ATOM 1929 C C . TRP A 1 240 ? 21.050 -8.570 -26.248 1.00 79.06 240 TRP A C 1
ATOM 1931 O O . TRP A 1 240 ? 21.789 -8.763 -27.216 1.00 79.06 240 TRP A O 1
ATOM 1941 N N . PRO A 1 241 ? 21.341 -9.068 -25.023 1.00 81.06 241 PRO A N 1
ATOM 1942 C CA . PRO A 1 241 ? 20.502 -9.091 -23.812 1.00 81.06 241 PRO A CA 1
ATOM 1943 C C . PRO A 1 241 ? 20.711 -7.912 -22.840 1.00 81.06 241 PRO A C 1
ATOM 1945 O O . PRO A 1 241 ? 20.252 -7.956 -21.698 1.00 81.06 241 PRO A O 1
ATOM 1948 N N . HIS A 1 242 ? 21.398 -6.849 -23.249 1.00 84.06 242 HIS A N 1
ATOM 1949 C CA . HIS A 1 242 ? 21.800 -5.749 -22.373 1.00 84.06 242 HIS A CA 1
ATOM 1950 C C . HIS A 1 242 ? 20.659 -4.740 -22.133 1.00 84.06 242 HIS A C 1
ATOM 1952 O O . HIS A 1 242 ? 20.669 -3.638 -22.668 1.00 84.06 242 HIS A O 1
ATOM 1958 N N . GLY A 1 243 ? 19.658 -5.121 -21.336 1.00 85.44 243 GLY A N 1
ATOM 1959 C CA . GLY A 1 243 ? 18.551 -4.246 -20.912 1.00 85.44 243 GLY A CA 1
ATOM 1960 C C . GLY A 1 243 ? 18.859 -3.358 -19.694 1.00 85.44 243 GLY A C 1
ATOM 1961 O O . GLY A 1 243 ? 20.009 -3.198 -19.290 1.00 85.44 243 GLY A O 1
ATOM 1962 N N . GLN A 1 244 ? 17.809 -2.813 -19.077 1.00 89.19 244 GLN A N 1
ATOM 1963 C CA . GLN A 1 244 ? 17.877 -2.021 -17.846 1.00 89.19 244 GLN A CA 1
ATOM 1964 C C . GLN A 1 244 ? 18.339 -2.883 -16.657 1.00 89.19 244 GLN A C 1
ATOM 1966 O O . GLN A 1 244 ? 18.008 -4.068 -16.566 1.00 89.19 244 GLN A O 1
ATOM 1971 N N . VAL A 1 245 ? 19.124 -2.299 -15.752 1.00 89.00 245 VAL A N 1
ATOM 1972 C CA . VAL A 1 245 ? 19.582 -2.959 -14.518 1.00 89.00 245 VAL A CA 1
ATOM 1973 C C . VAL A 1 245 ? 18.507 -2.919 -13.428 1.00 89.00 245 VAL A C 1
ATOM 1975 O O . VAL A 1 245 ? 17.599 -2.087 -13.461 1.00 89.00 245 VAL A O 1
ATOM 1978 N N . PHE A 1 246 ? 18.615 -3.837 -12.466 1.00 85.25 246 PHE A N 1
ATOM 1979 C CA . PHE A 1 246 ? 17.797 -3.826 -11.257 1.00 85.25 246 PHE A CA 1
ATOM 1980 C C . PHE A 1 246 ? 18.586 -3.219 -10.096 1.00 85.25 246 PHE A C 1
ATOM 1982 O O . PHE A 1 246 ? 19.677 -3.698 -9.781 1.00 85.25 246 PHE A O 1
ATOM 1989 N N . ASP A 1 247 ? 17.997 -2.237 -9.427 1.00 87.50 247 ASP A N 1
ATOM 1990 C CA . ASP A 1 247 ? 18.446 -1.739 -8.132 1.00 87.50 247 ASP A CA 1
ATOM 1991 C C . ASP A 1 247 ? 17.949 -2.665 -7.021 1.00 87.50 247 ASP A C 1
ATOM 1993 O O . ASP A 1 247 ? 16.856 -3.229 -7.111 1.00 87.50 247 ASP A O 1
ATOM 1997 N N . LEU A 1 248 ? 18.731 -2.837 -5.956 1.00 83.06 248 LEU A N 1
ATOM 1998 C CA . LEU A 1 248 ? 18.303 -3.656 -4.824 1.00 83.06 248 LEU A CA 1
ATOM 1999 C C . LEU A 1 248 ? 17.299 -2.894 -3.960 1.00 83.06 248 LEU A C 1
ATOM 2001 O O . LEU A 1 248 ? 17.617 -1.870 -3.364 1.00 83.06 248 LEU A O 1
ATOM 2005 N N . ASP A 1 249 ? 16.103 -3.453 -3.851 1.00 75.31 249 ASP A N 1
ATOM 2006 C CA . ASP A 1 249 ? 15.067 -3.063 -2.912 1.00 75.31 249 ASP A CA 1
ATOM 2007 C C . ASP A 1 249 ? 15.028 -4.095 -1.766 1.00 75.31 249 ASP A C 1
ATOM 2009 O O . ASP A 1 249 ? 14.704 -5.268 -2.000 1.00 75.31 249 ASP A O 1
ATOM 2013 N N . PRO A 1 250 ? 15.347 -3.700 -0.519 1.00 70.31 250 PRO A N 1
ATOM 2014 C CA . PRO A 1 250 ? 15.366 -4.612 0.627 1.00 70.31 250 PRO A CA 1
ATOM 2015 C C . PRO A 1 250 ? 14.037 -5.336 0.874 1.00 70.31 250 PRO A C 1
ATOM 2017 O O . PRO A 1 250 ? 14.019 -6.409 1.479 1.00 70.31 250 PRO A O 1
ATOM 2020 N N . LYS A 1 251 ? 12.923 -4.760 0.413 1.00 71.25 251 LYS A N 1
ATOM 2021 C CA . LYS A 1 251 ? 11.569 -5.267 0.623 1.00 71.25 251 LYS A CA 1
ATOM 2022 C C . LYS A 1 251 ? 11.111 -6.181 -0.502 1.00 71.25 251 LYS A C 1
ATOM 2024 O O . LYS A 1 251 ? 10.430 -7.174 -0.251 1.00 71.25 251 LYS A O 1
ATOM 2029 N N . TYR A 1 252 ? 11.489 -5.856 -1.737 1.00 72.56 252 TYR A N 1
ATOM 2030 C CA . TYR A 1 252 ? 10.907 -6.474 -2.932 1.00 72.56 252 TYR A CA 1
ATOM 2031 C C . TYR A 1 252 ? 11.902 -7.225 -3.825 1.00 72.56 252 TYR A C 1
ATOM 2033 O O . TYR A 1 252 ? 11.480 -7.891 -4.772 1.00 72.56 252 TYR A O 1
ATOM 2041 N N . GLY A 1 253 ? 13.199 -7.197 -3.514 1.00 78.12 253 GLY A N 1
ATOM 2042 C CA . GLY A 1 253 ? 14.239 -7.803 -4.344 1.00 78.12 253 GLY A CA 1
ATOM 2043 C C . GLY A 1 253 ? 14.775 -6.820 -5.382 1.00 78.12 253 GLY A C 1
ATOM 2044 O O . GLY A 1 253 ? 15.035 -5.671 -5.064 1.00 78.12 253 GLY A O 1
ATOM 2045 N N . GLY A 1 254 ? 14.989 -7.253 -6.620 1.00 81.75 254 GLY A N 1
ATOM 2046 C CA . GLY A 1 254 ? 15.443 -6.356 -7.682 1.00 81.75 254 GLY A CA 1
ATOM 2047 C C . GLY A 1 254 ? 14.305 -5.439 -8.113 1.00 81.75 254 GLY A C 1
ATOM 2048 O O . GLY A 1 254 ? 13.190 -5.907 -8.319 1.00 81.75 254 GLY A O 1
ATOM 2049 N N . SER A 1 255 ? 14.559 -4.150 -8.283 1.00 82.69 255 SER A N 1
ATOM 2050 C CA . SER A 1 255 ? 13.559 -3.178 -8.713 1.00 82.69 255 SER A CA 1
ATOM 2051 C C . SER A 1 255 ? 14.071 -2.316 -9.859 1.00 82.69 255 SER A C 1
ATOM 2053 O O . SER A 1 255 ? 15.268 -2.090 -9.991 1.00 82.69 255 SER A O 1
ATOM 2055 N N . SER A 1 256 ? 13.172 -1.874 -10.731 1.00 85.38 256 SER A N 1
ATOM 2056 C CA . SER A 1 256 ? 13.513 -0.972 -11.828 1.00 85.38 256 SER A CA 1
ATOM 2057 C C . SER A 1 256 ? 12.354 -0.027 -12.122 1.00 85.38 256 SER A C 1
ATOM 2059 O O . SER A 1 256 ? 11.188 -0.434 -12.091 1.00 85.38 256 SER A O 1
ATOM 2061 N N . LEU A 1 257 ? 12.667 1.243 -12.369 1.00 86.69 257 LEU A N 1
ATOM 2062 C CA . LEU A 1 257 ? 11.691 2.280 -12.696 1.00 86.69 257 LEU A CA 1
ATOM 2063 C C . LEU A 1 257 ? 11.619 2.488 -14.208 1.00 86.69 257 LEU A C 1
ATOM 2065 O O . LEU A 1 257 ? 12.636 2.626 -14.883 1.00 86.69 257 LEU A O 1
ATOM 2069 N N . VAL A 1 258 ? 10.398 2.562 -14.728 1.00 87.25 258 VAL A N 1
ATOM 2070 C CA . VAL A 1 258 ? 10.110 2.701 -16.155 1.00 87.25 258 VAL A CA 1
ATOM 2071 C C . VAL A 1 258 ? 9.259 3.936 -16.377 1.00 87.25 258 VAL A C 1
ATOM 2073 O O . VAL A 1 258 ? 8.155 4.025 -15.837 1.00 87.25 258 VAL A O 1
ATOM 2076 N N . ARG A 1 259 ? 9.746 4.865 -17.204 1.00 88.88 259 ARG A N 1
ATOM 2077 C CA . ARG A 1 259 ? 8.949 6.009 -17.652 1.00 88.88 259 ARG A CA 1
ATOM 2078 C C . ARG A 1 259 ? 8.002 5.616 -18.784 1.00 88.88 259 ARG A C 1
ATOM 2080 O O . ARG A 1 259 ? 8.391 4.969 -19.757 1.00 88.88 259 ARG A O 1
ATOM 2087 N N . LEU A 1 260 ? 6.746 6.010 -18.644 1.00 85.75 260 LEU A N 1
ATOM 2088 C CA . LEU A 1 260 ? 5.621 5.671 -19.503 1.00 85.75 260 LEU A CA 1
ATOM 2089 C C . LEU A 1 260 ? 5.306 6.836 -20.440 1.00 85.75 260 LEU A C 1
ATOM 2091 O O . LEU A 1 260 ? 5.043 7.944 -19.989 1.00 85.75 260 LEU A O 1
ATOM 2095 N N . SER A 1 261 ? 5.224 6.566 -21.741 1.00 89.50 261 SER A N 1
ATOM 2096 C CA . SER A 1 261 ? 4.965 7.602 -22.757 1.00 89.50 261 SER A CA 1
ATOM 2097 C C . SER A 1 261 ? 3.506 8.078 -22.810 1.00 89.50 261 SER A C 1
ATOM 2099 O O . SER A 1 261 ? 3.216 9.151 -23.337 1.00 89.50 261 SER A O 1
ATOM 2101 N N . LYS A 1 262 ? 2.567 7.277 -22.290 1.00 83.88 262 LYS 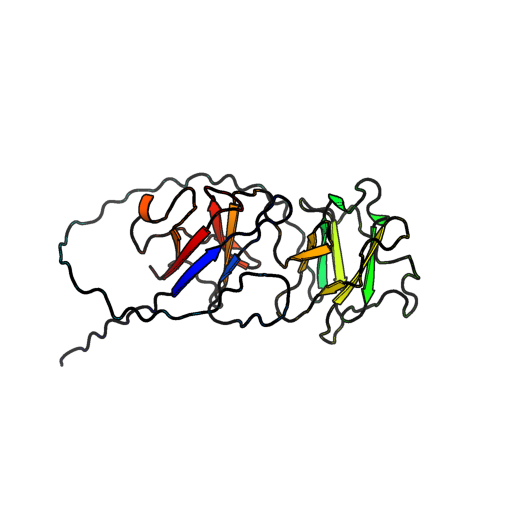A N 1
ATOM 2102 C CA . LYS A 1 262 ? 1.124 7.584 -22.265 1.00 83.88 262 LYS A CA 1
ATOM 2103 C C . LYS A 1 262 ? 0.541 7.508 -20.851 1.00 83.88 262 LYS A C 1
ATOM 2105 O O . LYS A 1 262 ? -0.671 7.324 -20.698 1.00 83.88 262 LYS A O 1
ATOM 2110 N N . GLY A 1 263 ? 1.394 7.577 -19.825 1.00 79.06 263 GLY A N 1
ATOM 2111 C CA . GLY A 1 263 ? 1.008 7.411 -18.422 1.00 79.06 263 GLY A CA 1
ATOM 2112 C C . GLY A 1 263 ? 0.106 6.191 -18.216 1.00 79.06 263 GLY A C 1
ATOM 2113 O O . GLY A 1 263 ? 0.380 5.098 -18.717 1.00 79.06 263 GLY A O 1
ATOM 2114 N N . LEU A 1 264 ? -1.040 6.398 -17.570 1.00 69.38 264 LEU A N 1
ATOM 2115 C CA . LEU A 1 264 ? -2.018 5.355 -17.231 1.00 69.38 264 LEU A CA 1
ATOM 2116 C C . LEU A 1 264 ? -2.783 4.746 -18.418 1.00 69.38 264 LEU A C 1
ATOM 2118 O O . LEU A 1 264 ? -3.605 3.858 -18.205 1.00 69.38 264 LEU A O 1
ATOM 2122 N N . GLN A 1 265 ? -2.555 5.215 -19.647 1.00 72.31 265 GLN A N 1
ATOM 2123 C CA . GLN A 1 265 ? -3.091 4.606 -20.874 1.00 72.31 265 GLN A CA 1
ATOM 2124 C C . GLN A 1 265 ? -2.059 3.730 -21.602 1.00 72.31 265 GLN A C 1
ATOM 2126 O O . GLN A 1 265 ? -2.343 3.209 -22.681 1.00 72.31 265 GLN A O 1
ATOM 2131 N N . SER A 1 266 ? -0.861 3.580 -21.034 1.00 73.56 266 SER A N 1
ATOM 2132 C CA . SER A 1 266 ? 0.237 2.840 -21.651 1.00 73.56 266 SER A CA 1
ATOM 2133 C C . SER A 1 266 ? -0.027 1.334 -21.671 1.00 73.56 266 SER A C 1
ATOM 2135 O O . SER A 1 266 ? -0.464 0.737 -20.682 1.00 73.56 266 SER A O 1
ATOM 2137 N N . ASN A 1 267 ? 0.305 0.703 -22.793 1.00 72.62 267 ASN A N 1
ATOM 2138 C CA . ASN A 1 267 ? 0.455 -0.742 -22.912 1.00 72.62 267 ASN A CA 1
ATOM 2139 C C . ASN A 1 267 ? 1.926 -1.059 -23.151 1.00 72.62 267 ASN A C 1
ATOM 2141 O O . ASN A 1 267 ? 2.538 -0.524 -24.075 1.00 72.62 267 ASN A O 1
ATOM 2145 N N . LEU A 1 268 ? 2.497 -1.937 -22.334 1.00 72.44 268 LEU A N 1
ATOM 2146 C CA . LEU A 1 268 ? 3.897 -2.317 -22.462 1.00 72.44 268 LEU A CA 1
ATOM 2147 C C . LEU A 1 268 ? 4.070 -3.818 -22.378 1.00 72.44 268 LEU A C 1
ATOM 2149 O O . LEU A 1 268 ? 3.184 -4.576 -21.990 1.00 72.44 268 LEU A O 1
ATOM 2153 N N . SER A 1 269 ? 5.234 -4.268 -22.790 1.00 73.50 269 SER A N 1
ATOM 2154 C CA . SER A 1 269 ? 5.649 -5.649 -22.651 1.00 73.50 269 SER A CA 1
ATOM 2155 C C . SER A 1 269 ? 7.097 -5.676 -22.215 1.00 73.50 269 SER A C 1
ATOM 2157 O O . SER A 1 269 ? 7.857 -4.735 -22.448 1.00 73.50 269 SER A O 1
ATOM 2159 N N . LEU A 1 270 ? 7.452 -6.750 -21.532 1.00 74.44 270 LEU A N 1
ATOM 2160 C CA . LEU A 1 270 ? 8.770 -6.926 -20.965 1.00 74.44 270 LEU A CA 1
ATOM 2161 C C . LEU A 1 270 ? 9.253 -8.360 -21.137 1.00 74.44 270 LEU A C 1
ATOM 2163 O O . LEU A 1 270 ? 8.486 -9.316 -21.307 1.00 74.44 270 LEU A O 1
ATOM 2167 N N . LYS A 1 271 ? 10.569 -8.482 -21.100 1.00 74.50 271 LYS A N 1
ATOM 2168 C CA . LYS A 1 271 ? 11.336 -9.717 -21.145 1.00 74.50 271 LYS A CA 1
ATOM 2169 C C . LYS A 1 271 ? 12.484 -9.556 -20.165 1.00 74.50 271 LYS A C 1
ATOM 2171 O O . LYS A 1 271 ? 13.057 -8.479 -20.046 1.00 74.50 271 LYS A O 1
ATOM 2176 N N . TYR A 1 272 ? 12.818 -10.621 -19.460 1.00 65.44 272 TYR A N 1
ATOM 2177 C CA . TYR A 1 272 ? 13.989 -10.655 -18.596 1.00 65.44 272 TYR A CA 1
ATOM 2178 C C . TYR A 1 272 ? 14.772 -11.928 -18.889 1.00 65.44 272 TYR A C 1
ATOM 2180 O O . TYR A 1 272 ? 14.184 -12.975 -19.165 1.00 65.44 272 TYR A O 1
ATOM 2188 N N . ASP A 1 273 ? 16.096 -11.829 -18.875 1.00 60.03 273 ASP A N 1
ATOM 2189 C CA . ASP A 1 273 ? 16.994 -12.971 -19.048 1.00 60.03 273 ASP A CA 1
ATOM 2190 C C . ASP A 1 273 ? 18.313 -12.706 -18.316 1.00 60.03 273 ASP A C 1
ATOM 2192 O O . ASP A 1 273 ? 18.564 -11.600 -17.819 1.00 60.03 273 ASP A O 1
ATOM 2196 N N . VAL A 1 274 ? 19.124 -13.753 -18.227 1.00 57.25 274 VAL A N 1
ATOM 2197 C CA . VAL A 1 274 ? 20.504 -13.697 -17.764 1.00 57.25 274 VAL A CA 1
ATOM 2198 C C . VAL A 1 274 ? 21.376 -13.300 -18.950 1.00 57.25 274 VAL A C 1
ATOM 2200 O O . VAL A 1 274 ? 21.411 -14.021 -19.946 1.00 57.25 274 VAL A O 1
ATOM 2203 N N . SER A 1 275 ? 22.054 -12.158 -18.849 1.00 53.47 275 SER A N 1
ATOM 2204 C CA . SER A 1 275 ? 23.113 -11.755 -19.780 1.00 53.47 275 SER A CA 1
ATOM 2205 C C . SER A 1 275 ? 24.332 -12.659 -19.663 1.00 53.47 275 SER A C 1
ATOM 2207 O O . SER A 1 275 ? 24.720 -12.933 -18.499 1.00 53.47 275 SER A O 1
#

Radius of gyration: 23.07 Å; chains: 1; bounding box: 56×57×70 Å

Organism: NCBI:txid84521

pLDDT: mean 70.8, std 25.73, range [21.97, 97.94]